Protein AF-0000000084728628 (afdb_homodimer)

Radius of gyration: 28.87 Å; Cα contacts (8 Å, |Δi|>4): 267; chains: 2; bounding box: 54×82×81 Å

Sequence (376 aa):
MSNLIEEQKKKHASLVSQQDILSSNKQAFSSSKNEDLVKIDCFSFLGLKTPSDPASIKTYPRALRYIIHRIYWDSSLLKKITEMIEEQTSYEEKWWNDRQALIKSWESKKEVNKVIANVSGIEKVSDENIEQELLSYDLKVHRAIQEMSKAQEKEFQRLGIPFFMDENETNIENKKKMVQLLKDLVSEMSNLIEEQKKKHASLVSQQDILSSNKQAFSSSKNEDLVKIDCFSFLGLKTPSDPASIKTYPRALRYIIHRIYWDSSLLKKITEMIEEQTSYEEKWWNDRQALIKSWESKKEVNKVIANVSGIEKVSDENIEQELLSYDLKVHRAIQEMSKAQEKEFQRLGIPFFMDENETNIENKKKMVQLLKDLVSE

Structure (mmCIF, N/CA/C/O backbone):
data_AF-0000000084728628-model_v1
#
loop_
_entity.id
_entity.type
_entity.pdbx_description
1 polymer 'Uncharacterized protein'
#
loop_
_atom_site.group_PDB
_atom_site.id
_atom_site.type_symbol
_atom_site.label_atom_id
_atom_site.label_alt_id
_atom_site.label_comp_id
_atom_site.label_asym_id
_atom_site.label_entity_id
_atom_site.label_seq_id
_atom_site.pdbx_PDB_ins_code
_atom_site.Cartn_x
_atom_site.Cartn_y
_atom_site.Cartn_z
_atom_site.occupancy
_atom_site.B_iso_or_equiv
_atom_site.auth_seq_id
_atom_site.auth_comp_id
_atom_site.auth_asym_id
_atom_site.auth_atom_id
_atom_site.pdbx_PDB_model_num
ATOM 1 N N . MET A 1 1 ? -20.578 8.023 6.082 1 25.86 1 MET A N 1
ATOM 2 C CA . MET A 1 1 ? -19.922 9.148 6.746 1 25.86 1 MET A CA 1
ATOM 3 C C . MET A 1 1 ? -19.062 8.664 7.914 1 25.86 1 MET A C 1
ATOM 5 O O . MET A 1 1 ? -18 9.219 8.172 1 25.86 1 MET A O 1
ATOM 9 N N . SER A 1 2 ? -19.688 7.758 8.633 1 34.19 2 SER A N 1
ATOM 10 C CA . SER A 1 2 ? -19.016 7.156 9.781 1 34.19 2 SER A CA 1
ATOM 11 C C . SER A 1 2 ? -17.797 6.359 9.344 1 34.19 2 SER A C 1
ATOM 13 O O . SER A 1 2 ? -16.781 6.316 10.055 1 34.19 2 SER A O 1
ATOM 15 N N . ASN A 1 3 ? -17.984 5.691 8.25 1 36.22 3 ASN A N 1
ATOM 16 C CA . ASN A 1 3 ? -16.875 4.859 7.797 1 36.22 3 ASN A CA 1
ATOM 17 C C . ASN A 1 3 ? -15.68 5.703 7.352 1 36.22 3 ASN A C 1
ATOM 19 O O . ASN A 1 3 ? -14.539 5.238 7.383 1 36.22 3 ASN A O 1
ATOM 23 N N . LEU A 1 4 ? -15.938 6.852 6.695 1 33 4 LEU A N 1
ATOM 24 C CA . LEU A 1 4 ? -14.859 7.754 6.312 1 33 4 LEU A CA 1
ATOM 25 C C . LEU A 1 4 ? -14.18 8.344 7.543 1 33 4 LEU A C 1
ATOM 27 O O . LEU A 1 4 ? -12.953 8.445 7.59 1 33 4 LEU A O 1
ATOM 31 N N . ILE A 1 5 ? -14.961 8.734 8.555 1 35.53 5 ILE A N 1
ATOM 32 C CA . ILE A 1 5 ? -14.406 9.297 9.781 1 35.53 5 ILE A CA 1
ATOM 33 C C . ILE A 1 5 ? -13.594 8.227 10.516 1 35.53 5 ILE A C 1
ATOM 35 O O . ILE A 1 5 ? -12.5 8.508 11.016 1 35.53 5 ILE A O 1
ATOM 39 N N . GLU A 1 6 ? -14.219 7.082 10.57 1 38.69 6 GLU A N 1
ATOM 40 C CA . GLU A 1 6 ? -13.492 6.023 11.266 1 38.69 6 GLU A CA 1
ATOM 41 C C . GLU A 1 6 ? -12.188 5.68 10.547 1 38.69 6 GLU A C 1
ATOM 43 O O . GLU A 1 6 ? -11.18 5.398 11.188 1 38.69 6 GLU A O 1
ATOM 48 N N . GLU A 1 7 ? -12.234 5.684 9.297 1 39.06 7 GLU A N 1
ATOM 49 C CA . GLU A 1 7 ? -11.008 5.457 8.539 1 39.06 7 GLU A CA 1
ATOM 50 C C . GLU A 1 7 ? -10 6.586 8.758 1 39.06 7 GLU A C 1
ATOM 52 O O . GLU A 1 7 ? -8.797 6.344 8.82 1 39.06 7 GLU A O 1
ATOM 57 N N . GLN A 1 8 ? -10.414 7.742 8.984 1 36.44 8 GLN A N 1
ATOM 58 C CA . GLN A 1 8 ? -9.531 8.867 9.273 1 36.44 8 GLN A CA 1
ATOM 59 C C . GLN A 1 8 ? -8.891 8.727 10.648 1 36.44 8 GLN A C 1
ATOM 61 O O . GLN A 1 8 ? -7.762 9.172 10.867 1 36.44 8 GLN A O 1
ATOM 66 N N . LYS A 1 9 ? -9.711 8.375 11.633 1 35.12 9 LYS A N 1
ATOM 67 C CA . LYS A 1 9 ? -9.141 8.219 12.969 1 35.12 9 LYS A CA 1
ATOM 68 C C . LYS A 1 9 ? -7.977 7.238 12.953 1 35.12 9 LYS A C 1
ATOM 70 O O . LYS A 1 9 ? -6.953 7.469 13.609 1 35.12 9 LYS A O 1
ATOM 75 N N . LYS A 1 10 ? -8.25 6.066 12.383 1 40 10 LYS A N 1
ATOM 76 C CA . LYS A 1 10 ? -7.164 5.086 12.391 1 40 10 LYS A CA 1
ATOM 77 C C . LYS A 1 10 ? -5.926 5.629 11.68 1 40 10 LYS A C 1
ATOM 79 O O . LYS A 1 10 ? -4.797 5.285 12.039 1 40 10 LYS A O 1
ATOM 84 N N . LYS A 1 11 ? -6.16 6.516 10.758 1 41 11 LYS A N 1
ATOM 85 C CA . LYS A 1 11 ? -5.051 7.098 10.008 1 41 11 LYS A CA 1
ATOM 86 C C . LYS A 1 11 ? -4.352 8.188 10.812 1 41 11 LYS A C 1
ATOM 88 O O . LYS A 1 11 ? -3.148 8.398 10.664 1 41 11 LYS A O 1
ATOM 93 N N . HIS A 1 12 ? -5.047 8.906 11.633 1 37.06 12 HIS A N 1
ATOM 94 C CA . HIS A 1 12 ? -4.43 9.977 12.406 1 37.06 12 HIS A CA 1
ATOM 95 C C . HIS A 1 12 ? -3.402 9.43 13.391 1 37.06 12 HIS A C 1
ATOM 97 O O . HIS A 1 12 ? -2.393 10.078 13.672 1 37.06 12 HIS A O 1
ATOM 103 N N . ALA A 1 13 ? -3.797 8.375 14.109 1 35.69 13 ALA A N 1
ATOM 104 C CA . ALA A 1 13 ? -2.814 7.891 15.078 1 35.69 13 ALA A CA 1
ATOM 105 C C . ALA A 1 13 ? -1.475 7.605 14.398 1 35.69 13 ALA A C 1
ATOM 107 O O . ALA A 1 13 ? -0.416 7.883 14.969 1 35.69 13 ALA A O 1
ATOM 108 N N . SER A 1 14 ? -1.584 7.156 13.25 1 36.62 14 SER A N 1
ATOM 109 C CA . SER A 1 14 ? -0.331 6.812 12.586 1 36.62 14 SER A CA 1
ATOM 110 C C . SER A 1 14 ? 0.37 8.055 12.047 1 36.62 14 SER A C 1
ATOM 112 O O . SER A 1 14 ? 1.597 8.078 11.93 1 36.62 14 SER A O 1
ATOM 114 N N . LEU A 1 15 ? -0.342 9.156 11.656 1 35.47 15 LEU A N 1
ATOM 115 C CA . LEU A 1 15 ? 0.184 10.352 11 1 35.47 15 LEU A CA 1
ATOM 116 C C . LEU A 1 15 ? 0.925 11.234 12 1 35.47 15 LEU A C 1
ATOM 118 O O . LEU A 1 15 ? 1.914 11.883 11.641 1 35.47 15 LEU A O 1
ATOM 122 N N . VAL A 1 16 ? 0.489 11.336 13.227 1 34.22 16 VAL A N 1
ATOM 123 C CA . VAL A 1 16 ? 1.098 12.32 14.117 1 34.22 16 VAL A CA 1
ATOM 124 C C . VAL A 1 16 ? 2.586 12.016 14.281 1 34.22 16 VAL A C 1
ATOM 126 O O . VAL A 1 16 ? 3.412 12.93 14.312 1 34.22 16 VAL A O 1
ATOM 129 N N . SER A 1 17 ? 2.895 10.875 14.414 1 32.34 17 SER A N 1
ATOM 130 C CA . SER A 1 17 ? 4.297 10.633 14.742 1 32.34 17 SER A CA 1
ATOM 131 C C . SER A 1 17 ? 5.215 11.078 13.609 1 32.34 17 SER A C 1
ATOM 133 O O . SER A 1 17 ? 6.359 11.469 13.852 1 32.34 17 SER A O 1
ATOM 135 N N . GLN A 1 18 ? 4.691 11.07 12.484 1 34.22 18 GLN A N 1
ATOM 136 C CA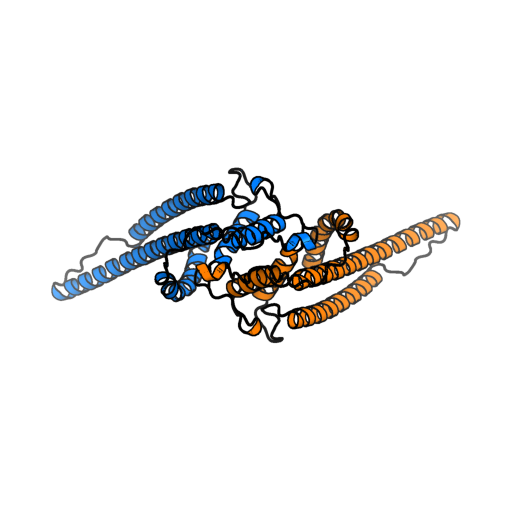 . GLN A 1 18 ? 5.598 11.18 11.344 1 34.22 18 GLN A CA 1
ATOM 137 C C . GLN A 1 18 ? 5.797 12.633 10.938 1 34.22 18 GLN A C 1
ATOM 139 O O . GLN A 1 18 ? 6.648 12.938 10.102 1 34.22 18 GLN A O 1
ATOM 144 N N . GLN A 1 19 ? 4.98 13.57 11.375 1 33.81 19 GLN A N 1
ATOM 145 C CA . GLN A 1 19 ? 5.051 14.953 10.914 1 33.81 19 GLN A CA 1
ATOM 146 C C . GLN A 1 19 ? 6.375 15.602 11.305 1 33.81 19 GLN A C 1
ATOM 148 O O . GLN A 1 19 ? 6.793 16.594 10.703 1 33.81 19 GLN A O 1
ATOM 153 N N . ASP A 1 20 ? 6.977 15.25 12.391 1 30.03 20 ASP A N 1
ATOM 154 C CA . ASP A 1 20 ? 8.094 16.062 12.859 1 30.03 20 ASP A CA 1
ATOM 155 C C . ASP A 1 20 ? 9.227 16.094 11.844 1 30.03 20 ASP A C 1
ATOM 157 O O . ASP A 1 20 ? 9.938 17.094 11.719 1 30.03 20 ASP A O 1
ATOM 161 N N . ILE A 1 21 ? 9.367 15.023 11.195 1 30.11 21 ILE A N 1
ATOM 162 C CA . ILE A 1 21 ? 10.609 14.922 10.438 1 30.11 21 ILE A CA 1
ATOM 163 C C . ILE A 1 21 ? 10.508 15.766 9.172 1 30.11 21 ILE A C 1
ATOM 165 O O . ILE A 1 21 ? 11.516 16.25 8.656 1 30.11 21 ILE A O 1
ATOM 169 N N . LEU A 1 22 ? 9.25 16.047 8.727 1 32.94 22 LEU A N 1
ATOM 170 C CA . LEU A 1 22 ? 9.109 16.609 7.391 1 32.94 22 LEU A CA 1
ATOM 171 C C . LEU A 1 22 ? 9.422 18.109 7.391 1 32.94 22 LEU A C 1
ATOM 173 O O . LEU A 1 22 ? 9.633 18.703 6.332 1 32.94 22 LEU A O 1
ATOM 177 N N . SER A 1 23 ? 9.336 18.781 8.562 1 29.69 23 SER A N 1
ATOM 178 C CA . SER A 1 23 ? 9.414 20.234 8.531 1 29.69 23 SER A CA 1
ATOM 179 C C . SER A 1 23 ? 10.797 20.703 8.086 1 29.69 23 SER A C 1
ATOM 181 O O . SER A 1 23 ? 10.953 21.812 7.602 1 29.69 23 SER A O 1
ATOM 183 N N . SER A 1 24 ? 11.805 20.047 8.594 1 29.23 24 SER A N 1
ATOM 184 C CA . SER A 1 24 ? 13.039 20.828 8.594 1 29.23 24 SER A CA 1
ATOM 185 C C . SER A 1 24 ? 13.555 21.031 7.172 1 29.23 24 SER A C 1
ATOM 187 O O . SER A 1 24 ? 14.172 22.062 6.871 1 29.23 24 SER A O 1
ATOM 189 N N . ASN A 1 25 ? 13.648 20.016 6.398 1 29.06 25 ASN A N 1
ATOM 190 C CA . ASN A 1 25 ? 14.656 20.156 5.359 1 29.06 25 ASN A CA 1
ATOM 191 C C . ASN A 1 25 ? 14.078 20.75 4.086 1 29.06 25 ASN A C 1
ATOM 193 O O . ASN A 1 25 ? 13.742 20.031 3.145 1 29.06 25 ASN A O 1
ATOM 197 N N . LYS A 1 26 ? 13.219 21.812 4.27 1 33.81 26 LYS A N 1
ATOM 198 C CA . LYS A 1 26 ? 12.75 22.531 3.094 1 33.81 26 LYS A CA 1
ATOM 199 C C . LYS A 1 26 ? 13.922 23.062 2.27 1 33.81 26 LYS A C 1
ATOM 201 O O . LYS A 1 26 ? 14.242 24.25 2.34 1 33.81 26 LYS A O 1
ATOM 206 N N . GLN A 1 27 ? 15.023 22.469 2.262 1 30.03 27 GLN A N 1
ATOM 207 C CA . GLN A 1 27 ? 16.047 23.078 1.42 1 30.03 27 GLN A CA 1
ATOM 208 C C . GLN A 1 27 ? 15.547 23.281 -0.006 1 30.03 27 GLN A C 1
ATOM 210 O O . GLN A 1 27 ? 14.719 22.5 -0.493 1 30.03 27 GLN A O 1
ATOM 215 N N . ALA A 1 28 ? 15.828 24.438 -0.616 1 30.25 28 ALA A N 1
ATOM 216 C CA . ALA A 1 28 ? 15.586 25.047 -1.921 1 30.25 28 ALA A CA 1
ATOM 217 C C . ALA A 1 28 ? 15.766 24.031 -3.043 1 30.25 28 ALA A C 1
ATOM 219 O O . ALA A 1 28 ? 16.891 23.625 -3.342 1 30.25 28 ALA A O 1
ATOM 220 N N . PHE A 1 29 ? 14.797 23 -3.027 1 33.78 29 PHE A N 1
ATOM 221 C CA . PHE A 1 29 ? 14.938 22.047 -4.113 1 33.78 29 PHE A CA 1
ATOM 222 C C . PHE A 1 29 ? 14.938 22.75 -5.465 1 33.78 29 PHE A C 1
ATOM 224 O O . PHE A 1 29 ? 13.953 23.391 -5.844 1 33.78 29 PHE A O 1
ATOM 231 N N . SER A 1 30 ? 15.984 23.328 -5.848 1 31.83 30 SER A N 1
ATOM 232 C CA . SER A 1 30 ? 16.188 23.812 -7.211 1 31.83 30 SER A CA 1
ATOM 233 C C . SER A 1 30 ? 15.625 22.828 -8.234 1 31.83 30 SER A C 1
ATOM 235 O O . SER A 1 30 ? 15.648 21.609 -8.023 1 31.83 30 SER A O 1
ATOM 237 N N . SER A 1 31 ? 14.508 23.219 -8.859 1 36.09 31 SER A N 1
ATOM 238 C CA . SER A 1 31 ? 13.758 22.609 -9.953 1 36.09 31 SER A CA 1
ATOM 239 C C . SER A 1 31 ? 14.68 21.828 -10.891 1 36.09 31 SER A C 1
ATOM 241 O O . SER A 1 31 ? 14.367 21.641 -12.062 1 36.09 31 SER A O 1
ATOM 243 N N . SER A 1 32 ? 15.852 21.609 -10.555 1 34.53 32 SER A N 1
ATOM 244 C CA . SER A 1 32 ? 16.688 21.047 -11.617 1 34.53 32 SER A CA 1
ATOM 245 C C . SER A 1 32 ? 16.141 19.703 -12.086 1 34.53 32 SER A C 1
ATOM 247 O O . SER A 1 32 ? 15.875 18.812 -11.273 1 34.53 32 SER A O 1
ATOM 249 N N . LYS A 1 33 ? 15.32 19.812 -13.203 1 42.44 33 LYS A N 1
ATOM 250 C CA . LYS A 1 33 ? 15.117 18.578 -13.977 1 42.44 33 LYS A CA 1
ATOM 251 C C . LYS A 1 33 ? 16.297 17.641 -13.844 1 42.44 33 LYS A C 1
ATOM 253 O O . LYS A 1 33 ? 17.453 18.078 -13.898 1 42.44 33 LYS A O 1
ATOM 258 N N . ASN A 1 34 ? 16.219 16.844 -12.898 1 44 34 ASN A N 1
ATOM 259 C CA . ASN A 1 34 ? 17.328 15.891 -12.852 1 44 34 ASN A CA 1
ATOM 260 C C . ASN A 1 34 ? 17.828 15.547 -14.242 1 44 34 ASN A C 1
ATOM 262 O O . ASN A 1 34 ? 17.281 14.656 -14.898 1 44 34 ASN A O 1
ATOM 266 N N . GLU A 1 35 ? 18.234 16.531 -15.039 1 41.94 35 GLU A N 1
ATOM 267 C CA . GLU A 1 35 ? 18.797 16.422 -16.391 1 41.94 35 GLU A CA 1
ATOM 268 C C . GLU A 1 35 ? 19.5 15.086 -16.578 1 41.94 35 GLU A C 1
ATOM 270 O O . GLU A 1 35 ? 19.453 14.516 -17.672 1 41.94 35 GLU A O 1
ATOM 275 N N . ASP A 1 36 ? 20.312 14.789 -15.703 1 43.69 36 ASP A N 1
ATOM 276 C CA . ASP A 1 36 ? 21.156 13.602 -15.906 1 43.69 36 ASP A CA 1
ATOM 277 C C . ASP A 1 36 ? 20.344 12.32 -15.719 1 43.69 36 ASP A C 1
ATOM 279 O O . ASP A 1 36 ? 20.875 11.219 -15.797 1 43.69 36 ASP A O 1
ATOM 283 N N . LEU A 1 37 ? 19.203 12.367 -15.031 1 45.84 37 LEU A N 1
ATOM 284 C CA . LEU A 1 37 ? 18.422 11.156 -14.789 1 45.84 37 LEU A CA 1
ATOM 285 C C . LEU A 1 37 ? 17.922 10.57 -16.109 1 45.84 37 LEU A C 1
ATOM 287 O O . LEU A 1 37 ? 17.312 11.273 -16.906 1 45.84 37 LEU A O 1
ATOM 291 N N . VAL A 1 38 ? 18.766 9.758 -16.656 1 46.47 38 VAL A N 1
ATOM 292 C CA . VAL A 1 38 ? 18.578 8.961 -17.875 1 46.47 38 VAL A CA 1
ATOM 293 C C . VAL A 1 38 ? 17.109 8.562 -18 1 46.47 38 VAL A C 1
ATOM 295 O O . VAL A 1 38 ? 16.516 8.047 -17.047 1 46.47 38 VAL A O 1
ATOM 298 N N . LYS A 1 39 ? 16.469 9.273 -18.938 1 57.06 39 LYS A N 1
ATOM 299 C CA . LYS A 1 39 ? 15.188 8.945 -19.547 1 57.06 39 LYS A CA 1
ATOM 300 C C . LYS A 1 39 ? 15.039 7.438 -19.75 1 57.06 39 LYS A C 1
ATOM 302 O O . LYS A 1 39 ? 14.461 6.984 -20.734 1 57.06 39 LYS A O 1
ATOM 307 N N . ILE A 1 40 ? 15.867 6.742 -19.016 1 62.41 40 ILE A N 1
ATOM 308 C CA . ILE A 1 40 ? 15.758 5.316 -19.312 1 62.41 40 ILE A CA 1
ATOM 309 C C . ILE A 1 40 ? 14.422 4.785 -18.781 1 62.41 40 ILE A C 1
ATOM 311 O O . ILE A 1 40 ? 14.102 4.953 -17.609 1 62.41 40 ILE A O 1
ATOM 315 N N . ASP A 1 41 ? 13.641 4.543 -19.734 1 73.12 41 ASP A N 1
ATOM 316 C CA . ASP A 1 41 ? 12.414 3.807 -19.438 1 73.12 41 ASP A CA 1
ATOM 317 C C . ASP A 1 41 ? 12.711 2.338 -19.141 1 73.12 41 ASP A C 1
ATOM 319 O O . ASP A 1 41 ? 12.977 1.558 -20.062 1 73.12 41 ASP A O 1
ATOM 323 N N . CYS A 1 42 ? 12.797 2.012 -17.844 1 76.5 42 CYS A N 1
ATOM 324 C CA . CYS A 1 42 ? 13.188 0.668 -17.422 1 76.5 42 CYS A CA 1
ATOM 325 C C . CYS A 1 42 ? 12.195 -0.369 -17.938 1 76.5 42 CYS A C 1
ATOM 327 O O . CYS A 1 42 ? 12.508 -1.561 -17.984 1 76.5 42 CYS A O 1
ATOM 329 N N . PHE A 1 43 ? 11.078 0.078 -18.391 1 82.62 43 PHE A N 1
ATOM 330 C CA . PHE A 1 43 ? 10.047 -0.842 -18.859 1 82.62 43 PHE A CA 1
ATOM 331 C C . PHE A 1 43 ? 10.234 -1.15 -20.328 1 82.62 43 PHE A C 1
ATOM 333 O O . PHE A 1 43 ? 9.68 -2.125 -20.844 1 82.62 43 PHE A O 1
ATOM 340 N N . SER A 1 44 ? 10.961 -0.277 -20.984 1 79.31 44 SER A N 1
ATOM 341 C CA . SER A 1 44 ? 11.188 -0.45 -22.406 1 79.31 44 SER A CA 1
ATOM 342 C C . SER A 1 44 ? 11.906 -1.766 -22.703 1 79.31 44 SER A C 1
ATOM 344 O O . SER A 1 44 ? 11.711 -2.361 -23.766 1 79.31 44 SER A O 1
ATOM 346 N N . PHE A 1 45 ? 12.695 -2.201 -21.781 1 76.69 45 PHE A N 1
ATOM 347 C CA . PHE A 1 45 ? 13.422 -3.451 -21.953 1 76.69 45 PHE A CA 1
ATOM 348 C C . PHE A 1 45 ? 12.469 -4.633 -22.031 1 76.69 45 PHE A C 1
ATOM 350 O O . PHE A 1 45 ? 12.797 -5.672 -22.609 1 76.69 45 PHE A O 1
ATOM 357 N N . LEU A 1 46 ? 11.336 -4.438 -21.375 1 78.94 46 LEU A N 1
ATOM 358 C CA . LEU A 1 46 ? 10.328 -5.496 -21.375 1 78.94 46 LEU A CA 1
ATOM 359 C C . LEU A 1 46 ? 9.406 -5.363 -22.578 1 78.94 46 LEU A C 1
ATOM 361 O O . LEU A 1 46 ? 8.461 -6.141 -22.719 1 78.94 46 LEU A O 1
ATOM 365 N N . GLY A 1 47 ? 9.672 -4.379 -23.438 1 78.81 47 GLY A N 1
ATOM 366 C CA . GLY A 1 47 ? 8.781 -4.133 -24.562 1 78.81 47 GLY A CA 1
ATOM 367 C C . GLY A 1 47 ? 7.512 -3.398 -24.156 1 78.81 47 GLY A C 1
ATOM 368 O O . GLY A 1 47 ? 6.559 -3.336 -24.938 1 78.81 47 GLY A O 1
ATOM 369 N N . LEU A 1 48 ? 7.488 -3.086 -22.906 1 78.94 48 LEU A N 1
ATOM 370 C CA . LEU A 1 48 ? 6.34 -2.318 -22.438 1 78.94 48 LEU A CA 1
ATOM 371 C C . LEU A 1 48 ? 6.535 -0.83 -22.719 1 78.94 48 LEU A C 1
ATOM 373 O O . LEU A 1 48 ? 7.559 -0.255 -22.328 1 78.94 48 LEU A O 1
ATOM 377 N N . LYS A 1 49 ? 5.656 -0.328 -23.531 1 77.56 49 LYS A N 1
ATOM 378 C CA . LYS A 1 49 ? 5.762 1.094 -23.844 1 77.56 49 LYS A CA 1
ATOM 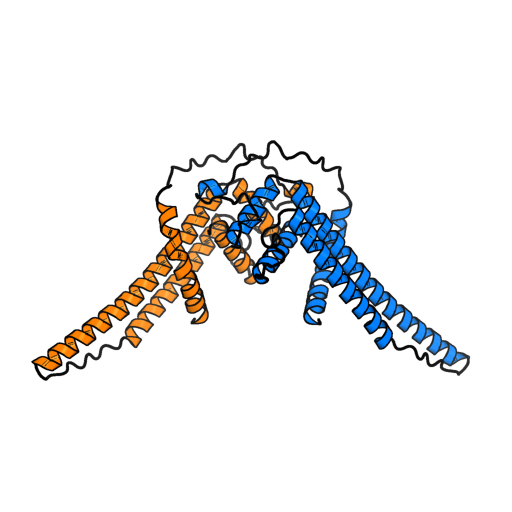379 C C . LYS A 1 49 ? 5.129 1.947 -22.75 1 77.56 49 LYS A C 1
ATOM 381 O O . LYS A 1 49 ? 3.969 1.739 -22.375 1 77.56 49 LYS A O 1
ATOM 386 N N . THR A 1 50 ? 5.906 2.691 -22.109 1 81.5 50 THR A N 1
ATOM 387 C CA . THR A 1 50 ? 5.367 3.646 -21.141 1 81.5 50 THR A CA 1
ATOM 388 C C . THR A 1 50 ? 4.645 4.785 -21.859 1 81.5 50 THR A C 1
ATOM 390 O O . THR A 1 50 ? 5.188 5.387 -22.781 1 81.5 50 THR A O 1
ATOM 393 N N . PRO A 1 51 ? 3.314 4.949 -21.516 1 80.44 51 PRO A N 1
ATOM 394 C CA . PRO A 1 51 ? 2.553 6.004 -22.188 1 80.44 51 PRO A CA 1
ATOM 395 C C . PRO A 1 51 ? 3.143 7.395 -21.969 1 80.44 51 PRO A C 1
ATOM 397 O O . PRO A 1 51 ? 3.717 7.66 -20.906 1 80.44 51 PRO A O 1
ATOM 400 N N . SER A 1 52 ? 3.006 8.148 -23 1 81.5 52 SER A N 1
ATOM 401 C CA . SER A 1 52 ? 3.516 9.508 -22.891 1 81.5 52 SER A CA 1
ATOM 402 C C . SER A 1 52 ? 2.404 10.484 -22.5 1 81.5 52 SER A C 1
ATOM 404 O O . SER A 1 52 ? 2.664 11.516 -21.891 1 81.5 52 SER A O 1
ATOM 406 N N . ASP A 1 53 ? 1.119 10.07 -22.875 1 91.75 53 ASP A N 1
ATOM 407 C CA . ASP A 1 53 ? -0.018 10.945 -22.609 1 91.75 53 ASP A CA 1
ATOM 408 C C . ASP A 1 53 ? -0.927 10.352 -21.531 1 91.75 53 ASP A C 1
ATOM 410 O O . ASP A 1 53 ? -1.579 9.328 -21.766 1 91.75 53 ASP A O 1
ATOM 414 N N . PRO A 1 54 ? -1 11.031 -20.422 1 95 54 PRO A N 1
ATOM 415 C CA . PRO A 1 54 ? -1.829 10.5 -19.328 1 95 54 PRO A CA 1
ATOM 416 C C . PRO A 1 54 ? -3.305 10.406 -19.719 1 95 54 PRO A C 1
ATOM 418 O O . PRO A 1 54 ? -4.027 9.555 -19.188 1 95 54 PRO A O 1
ATOM 421 N N . ALA A 1 55 ? -3.779 11.148 -20.641 1 93.44 55 ALA A N 1
ATOM 422 C CA . ALA A 1 55 ? -5.184 11.148 -21.031 1 93.44 55 ALA A CA 1
ATOM 423 C C . ALA A 1 55 ? -5.539 9.852 -21.766 1 93.44 55 ALA A C 1
ATOM 425 O O . ALA A 1 55 ? -6.699 9.438 -21.766 1 93.44 55 ALA A O 1
ATOM 426 N N . SER A 1 56 ? -4.555 9.211 -22.344 1 92.62 56 SER A N 1
ATOM 427 C CA . SER A 1 56 ? -4.781 8 -23.125 1 92.62 56 SER A CA 1
ATOM 428 C C . SER A 1 56 ? -4.746 6.758 -22.234 1 92.62 56 SER A C 1
ATOM 430 O O . SER A 1 56 ? -5.098 5.664 -22.688 1 92.62 56 SER A O 1
ATOM 432 N N . ILE A 1 57 ? -4.379 6.938 -21.047 1 94.44 57 ILE A N 1
ATOM 433 C CA . ILE A 1 57 ? -4.195 5.812 -20.141 1 94.44 57 ILE A CA 1
ATOM 434 C C . ILE A 1 57 ? -5.547 5.371 -19.578 1 94.44 57 ILE A C 1
ATOM 436 O O . ILE A 1 57 ? -6.27 6.172 -18.969 1 94.44 57 ILE A O 1
ATOM 440 N N . LYS A 1 58 ? -5.812 4.039 -19.75 1 91.19 58 LYS A N 1
ATOM 441 C CA . LYS A 1 58 ? -7.121 3.547 -19.328 1 91.19 58 LYS A CA 1
ATOM 442 C C .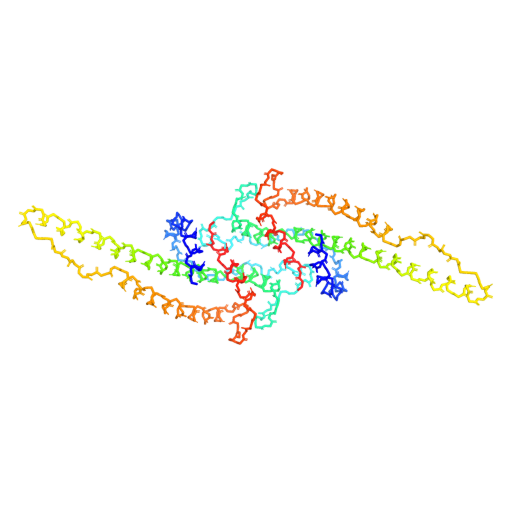 LYS A 1 58 ? -6.98 2.426 -18.297 1 91.19 58 LYS A C 1
ATOM 444 O O . LYS A 1 58 ? -7.949 2.074 -17.625 1 91.19 58 LYS A O 1
ATOM 449 N N . THR A 1 59 ? -5.812 1.88 -18.172 1 93.25 59 THR A N 1
ATOM 450 C CA . THR A 1 59 ? -5.617 0.789 -17.219 1 93.25 59 THR A CA 1
ATOM 451 C C . THR A 1 59 ? -4.684 1.212 -16.094 1 93.25 59 THR A C 1
ATOM 453 O O . THR A 1 59 ? -3.826 2.08 -16.281 1 93.25 59 THR A O 1
ATOM 456 N N . TYR A 1 60 ? -4.812 0.55 -14.977 1 95.25 60 TYR A N 1
ATOM 457 C CA . TYR A 1 60 ? -4.004 0.899 -13.82 1 95.25 60 TYR A CA 1
ATOM 458 C C . TYR A 1 60 ? -2.543 0.529 -14.039 1 95.25 60 TYR A C 1
ATOM 460 O O . TYR A 1 60 ? -1.644 1.302 -13.695 1 95.25 60 TYR A O 1
ATOM 468 N N . PRO A 1 61 ? -2.199 -0.561 -14.648 1 94.62 61 PRO A N 1
ATOM 469 C CA . PRO A 1 61 ? -0.79 -0.887 -14.875 1 94.62 61 PRO A CA 1
ATOM 470 C C . PRO A 1 61 ? -0.07 0.157 -15.719 1 94.62 61 PRO A C 1
ATOM 472 O O . PRO A 1 61 ? 1.053 0.554 -15.398 1 94.62 61 PRO A O 1
ATOM 475 N N . ARG A 1 62 ? -0.718 0.549 -16.766 1 93.88 62 ARG A N 1
ATOM 476 C CA . ARG A 1 62 ? -0.131 1.588 -17.609 1 93.88 62 ARG A CA 1
ATOM 477 C C . ARG A 1 62 ? 0.04 2.889 -16.828 1 93.88 62 ARG A C 1
ATOM 479 O O . ARG A 1 62 ? 1.052 3.576 -16.969 1 93.88 62 ARG A O 1
ATOM 486 N N . ALA A 1 63 ? -0.989 3.188 -16.016 1 95.94 63 ALA A N 1
ATOM 487 C CA . ALA A 1 63 ? -0.918 4.387 -15.18 1 95.94 63 ALA A CA 1
ATOM 488 C C . ALA A 1 63 ? 0.233 4.297 -14.18 1 95.94 63 ALA A C 1
ATOM 490 O O . ALA A 1 63 ? 0.957 5.273 -13.969 1 95.94 63 ALA A O 1
ATOM 491 N N . LEU A 1 64 ? 0.382 3.178 -13.602 1 95.56 64 LEU A N 1
ATOM 492 C CA . LEU A 1 64 ? 1.442 2.914 -12.633 1 95.56 64 LEU A CA 1
ATOM 493 C C . LEU A 1 64 ? 2.814 3.152 -13.25 1 95.56 64 LEU A C 1
ATOM 495 O O . LEU A 1 64 ? 3.643 3.869 -12.68 1 95.56 64 LEU A O 1
ATOM 499 N N . ARG A 1 65 ? 3.047 2.627 -14.359 1 93.06 65 ARG A N 1
ATOM 500 C CA . ARG A 1 65 ? 4.328 2.775 -15.039 1 93.06 65 ARG A CA 1
ATOM 501 C C . ARG A 1 65 ? 4.574 4.227 -15.43 1 93.06 65 ARG A C 1
ATOM 503 O O . ARG A 1 65 ? 5.703 4.715 -15.344 1 93.06 65 ARG A O 1
ATOM 510 N N . TYR A 1 66 ? 3.51 4.863 -15.945 1 94 66 TYR A N 1
ATOM 511 C CA . TYR A 1 66 ? 3.6 6.273 -16.297 1 94 66 TYR A CA 1
ATOM 512 C C . TYR A 1 66 ? 4.074 7.109 -15.117 1 94 66 TYR A C 1
ATOM 514 O O . TYR A 1 66 ? 4.988 7.926 -15.25 1 94 66 TYR A O 1
ATOM 522 N N . ILE A 1 67 ? 3.439 6.898 -13.922 1 94.62 67 ILE A N 1
ATOM 523 C CA . ILE A 1 67 ? 3.748 7.68 -12.727 1 94.62 67 ILE A CA 1
ATOM 524 C C . ILE A 1 67 ? 5.172 7.375 -12.266 1 94.62 67 ILE A C 1
ATOM 526 O O . ILE A 1 67 ? 5.93 8.281 -11.922 1 94.62 67 ILE A O 1
ATOM 530 N N . ILE A 1 68 ? 5.555 6.117 -12.242 1 91.25 68 ILE A N 1
ATOM 531 C CA . ILE A 1 68 ? 6.887 5.719 -11.797 1 91.25 68 ILE A CA 1
ATOM 532 C C . ILE A 1 68 ? 7.941 6.367 -12.688 1 91.25 68 ILE A C 1
ATOM 534 O O . ILE A 1 68 ? 8.93 6.918 -12.195 1 91.25 68 ILE A O 1
ATOM 538 N N . HIS A 1 69 ? 7.684 6.348 -13.945 1 88.88 69 HIS A N 1
ATOM 539 C CA . HIS A 1 69 ? 8.617 6.961 -14.883 1 88.88 69 HIS A CA 1
ATOM 540 C C . HIS A 1 69 ? 8.711 8.469 -14.656 1 88.88 69 HIS A C 1
ATOM 542 O O . HIS A 1 69 ? 9.805 9.031 -14.664 1 88.88 69 HIS A O 1
ATOM 548 N N . ARG A 1 70 ? 7.598 9.086 -14.523 1 89.69 70 ARG A N 1
ATOM 549 C CA . ARG A 1 70 ? 7.535 10.539 -14.398 1 89.69 70 ARG A CA 1
ATOM 550 C C . ARG A 1 70 ? 8.227 11.008 -13.117 1 89.69 70 ARG A C 1
ATOM 552 O O . ARG A 1 70 ? 8.898 12.039 -13.109 1 89.69 70 ARG A O 1
ATOM 559 N N . ILE A 1 71 ? 8.086 10.281 -12.039 1 87.88 71 ILE A N 1
ATOM 560 C CA . ILE A 1 71 ? 8.648 10.75 -10.781 1 87.88 71 ILE A CA 1
ATOM 561 C C . ILE A 1 71 ? 10.172 10.688 -10.844 1 87.88 71 ILE A C 1
ATOM 563 O O . ILE A 1 71 ? 10.859 11.445 -10.156 1 87.88 71 ILE A O 1
ATOM 567 N N . TYR A 1 72 ? 10.68 9.883 -11.57 1 81.56 72 TYR A N 1
ATOM 568 C CA . TYR A 1 72 ? 12.133 9.805 -11.734 1 81.56 72 TYR A CA 1
ATOM 569 C C . TYR A 1 72 ? 12.641 10.898 -12.664 1 81.56 72 TYR A C 1
ATOM 571 O O . TYR A 1 72 ? 13.75 11.398 -12.492 1 81.56 72 TYR A O 1
ATOM 579 N N . TRP A 1 73 ? 11.773 11.25 -13.531 1 78.75 73 TRP A N 1
ATOM 580 C CA . TRP A 1 73 ? 12.18 12.242 -14.523 1 78.75 73 TRP A CA 1
ATOM 581 C C . TRP A 1 73 ? 11.883 13.656 -14.031 1 78.75 73 TRP A C 1
ATOM 583 O O . TRP A 1 73 ? 12.617 14.594 -14.344 1 78.75 73 TRP A O 1
ATOM 593 N N . ASP A 1 74 ? 10.812 13.797 -13.375 1 81.38 74 ASP A N 1
ATOM 594 C CA . ASP A 1 74 ? 10.312 15.094 -12.914 1 81.38 74 ASP A CA 1
ATOM 595 C C . ASP A 1 74 ? 10.25 15.141 -11.391 1 81.38 74 ASP A C 1
ATOM 597 O O . ASP A 1 74 ? 9.25 14.734 -10.789 1 81.38 74 ASP A O 1
ATOM 601 N N . SER A 1 75 ? 11.195 15.719 -10.883 1 76.88 75 SER A N 1
ATOM 602 C CA . SER A 1 75 ? 11.289 15.75 -9.43 1 76.88 75 SER A CA 1
ATOM 603 C C . SER A 1 75 ? 10.234 16.672 -8.828 1 76.88 75 SER A C 1
ATOM 605 O O . SER A 1 75 ? 9.891 16.547 -7.652 1 76.88 75 SER A O 1
ATOM 607 N N . SER A 1 76 ? 9.766 17.562 -9.625 1 87.69 76 SER A N 1
ATOM 608 C CA . SER A 1 76 ? 8.797 18.531 -9.109 1 87.69 76 SER A CA 1
ATOM 609 C C . SER A 1 76 ? 7.449 17.859 -8.836 1 87.69 76 SER A C 1
ATOM 611 O O . SER A 1 76 ? 6.676 18.344 -8 1 87.69 76 SER A O 1
ATOM 613 N N . LEU A 1 77 ? 7.199 16.828 -9.523 1 91.31 77 LEU A N 1
ATOM 614 C CA . LEU A 1 77 ? 5.922 16.141 -9.359 1 91.31 77 LEU A CA 1
ATOM 615 C C . LEU A 1 77 ? 5.77 15.617 -7.934 1 91.31 77 LEU A C 1
ATOM 617 O O . LEU A 1 77 ? 4.758 15.867 -7.277 1 91.31 77 LEU A O 1
ATOM 621 N N . LEU A 1 78 ? 6.812 14.984 -7.453 1 89.88 78 LEU A N 1
ATOM 622 C CA . LEU A 1 78 ? 6.77 14.398 -6.117 1 89.88 78 LEU A CA 1
ATOM 623 C C . LEU A 1 78 ? 6.637 15.484 -5.055 1 89.88 78 LEU A C 1
ATOM 625 O O . LEU A 1 78 ? 5.945 15.297 -4.051 1 89.88 78 LEU A O 1
ATOM 629 N N . LYS A 1 79 ? 7.266 16.578 -5.312 1 91.38 79 LYS A N 1
ATOM 630 C CA . LYS A 1 79 ? 7.195 17.703 -4.383 1 91.38 79 LYS A CA 1
ATOM 631 C C . LYS A 1 79 ? 5.77 18.234 -4.266 1 91.38 79 LYS A C 1
ATOM 633 O O . LYS A 1 79 ? 5.273 18.469 -3.16 1 91.38 79 LYS A O 1
ATOM 638 N N . LYS A 1 80 ? 5.211 18.375 -5.422 1 94.62 80 LYS A N 1
ATOM 639 C CA . LYS A 1 80 ? 3.85 18.891 -5.441 1 94.62 80 LYS A CA 1
ATOM 640 C C . LYS A 1 80 ? 2.879 17.922 -4.77 1 94.62 80 LYS A C 1
ATOM 642 O O . LYS A 1 80 ? 1.977 18.344 -4.043 1 94.62 80 LYS A O 1
ATOM 647 N N . ILE A 1 81 ? 3.012 16.688 -5.004 1 94.69 81 ILE A N 1
ATOM 648 C CA . ILE A 1 81 ? 2.168 15.672 -4.391 1 94.69 81 ILE A CA 1
ATOM 649 C C . ILE A 1 81 ? 2.338 15.703 -2.875 1 94.69 81 ILE A C 1
ATOM 651 O O . ILE A 1 81 ? 1.354 15.648 -2.133 1 94.69 81 ILE A O 1
ATOM 655 N N . THR A 1 82 ? 3.596 15.836 -2.412 1 94 82 THR A N 1
ATOM 656 C CA . THR A 1 82 ? 3.889 15.914 -0.986 1 94 82 THR A CA 1
ATOM 657 C C . THR A 1 82 ? 3.178 17.109 -0.354 1 94 82 THR A C 1
ATOM 659 O O . THR A 1 82 ? 2.545 16.969 0.694 1 94 82 THR A O 1
ATOM 662 N N . GLU A 1 83 ? 3.268 18.219 -1.005 1 95.56 83 GLU A N 1
ATOM 663 C CA . GLU A 1 83 ? 2.629 19.438 -0.519 1 95.56 83 GLU A CA 1
ATOM 664 C C . GLU A 1 83 ? 1.118 19.266 -0.402 1 95.56 83 GLU A C 1
ATOM 666 O O . GLU A 1 83 ? 0.512 19.688 0.584 1 95.56 83 GLU A O 1
ATOM 671 N N . MET A 1 84 ? 0.597 18.641 -1.411 1 96.06 84 MET A N 1
ATOM 672 C CA . MET A 1 84 ? -0.85 18.453 -1.432 1 96.06 84 MET A CA 1
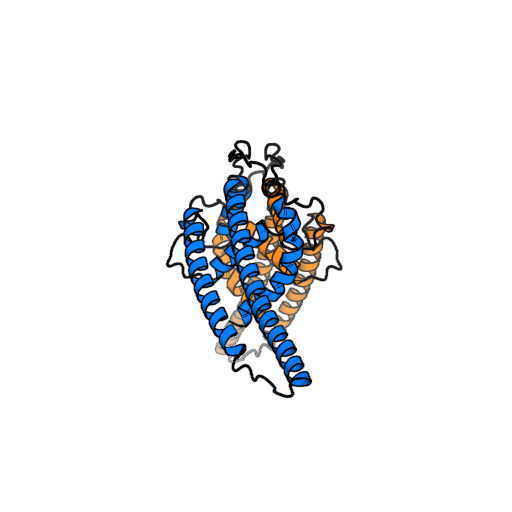ATOM 673 C C . MET A 1 84 ? -1.292 17.531 -0.295 1 96.06 84 MET A C 1
ATOM 675 O O . MET A 1 84 ? -2.283 17.812 0.381 1 96.06 84 MET A O 1
ATOM 679 N N . ILE A 1 85 ? -0.616 16.547 -0.1 1 94.38 85 ILE A N 1
ATOM 680 C CA . ILE A 1 85 ? -0.956 15.586 0.944 1 94.38 85 ILE A CA 1
ATOM 681 C C . ILE A 1 85 ? -0.771 16.234 2.316 1 94.38 85 ILE A C 1
ATOM 683 O O . ILE A 1 85 ? -1.6 16.047 3.211 1 94.38 85 ILE A O 1
ATOM 687 N N . GLU A 1 86 ? 0.311 16.969 2.545 1 94.5 86 GLU A N 1
ATOM 688 C CA . GLU A 1 86 ? 0.558 17.672 3.799 1 94.5 86 GLU A CA 1
ATOM 689 C C . GLU A 1 86 ? -0.55 18.672 4.09 1 94.5 86 GLU A C 1
ATOM 691 O O . GLU A 1 86 ? -1.001 18.797 5.23 1 94.5 86 GLU A O 1
ATOM 696 N N . GLU A 1 87 ? -0.898 19.422 3.051 1 96.44 87 GLU A N 1
ATOM 697 C CA . GLU A 1 87 ? -1.986 20.391 3.191 1 96.44 87 GLU A CA 1
ATOM 698 C C . GLU A 1 87 ? -3.275 19.703 3.637 1 96.44 87 GLU A C 1
ATOM 700 O O . GLU A 1 87 ? -3.961 20.188 4.539 1 96.44 87 GLU A O 1
ATOM 705 N N . GLN A 1 88 ? -3.561 18.578 2.963 1 94.94 88 GLN A N 1
ATOM 706 C CA . GLN A 1 88 ? -4.754 17.828 3.35 1 94.94 88 GLN A CA 1
ATOM 707 C C . GLN A 1 88 ? -4.66 17.359 4.797 1 94.94 88 GLN A C 1
ATOM 709 O O . GLN A 1 88 ? -5.621 17.484 5.559 1 94.94 88 GLN A O 1
ATOM 714 N N . THR A 1 89 ? -3.572 16.844 5.176 1 94.19 89 THR A N 1
ATOM 715 C CA . THR A 1 89 ? -3.35 16.359 6.535 1 94.19 89 THR A CA 1
ATOM 716 C C . THR A 1 89 ? -3.525 17.5 7.543 1 94.19 89 THR A C 1
ATOM 718 O O . THR A 1 89 ? -4.133 17.312 8.602 1 94.19 89 THR A O 1
ATOM 721 N N . SER A 1 90 ? -2.984 18.672 7.262 1 97.19 90 SER A N 1
ATOM 722 C CA . SER A 1 90 ? -3.098 19.828 8.133 1 97.19 90 SER A CA 1
ATOM 723 C C . SER A 1 90 ? -4.559 20.219 8.352 1 97.19 90 SER A C 1
ATOM 725 O O . SER A 1 90 ? -4.961 20.516 9.477 1 97.19 90 SER A O 1
ATOM 727 N N . TYR A 1 91 ? -5.297 20.188 7.238 1 95.81 91 TYR A N 1
ATOM 728 C CA . TYR A 1 91 ? -6.715 20.5 7.352 1 95.81 91 TYR A CA 1
ATOM 729 C C . TYR A 1 91 ? -7.438 19.484 8.219 1 95.81 91 TYR A C 1
ATOM 731 O O . TYR A 1 91 ? -8.227 19.844 9.094 1 95.81 91 TYR A O 1
ATOM 739 N N . GLU A 1 92 ? -7.121 18.281 7.965 1 95.5 92 GLU A N 1
ATOM 740 C CA . GLU A 1 92 ? -7.773 17.219 8.727 1 95.5 92 GLU A CA 1
ATOM 741 C C . GLU A 1 92 ? -7.441 17.328 10.219 1 95.5 92 GLU A C 1
ATOM 743 O O . GLU A 1 92 ? -8.32 17.156 11.062 1 95.5 92 GLU A O 1
ATOM 748 N N . GLU A 1 93 ? -6.258 17.688 10.57 1 96.94 93 GLU A N 1
ATOM 749 C CA . GLU A 1 93 ? -5.832 17.875 11.953 1 96.94 93 GLU A CA 1
ATOM 750 C C . GLU A 1 93 ? -6.52 19.094 12.578 1 96.94 93 GLU A C 1
ATOM 752 O O . GLU A 1 93 ? -6.945 19.047 13.734 1 96.94 93 GLU A O 1
ATOM 757 N N . LYS A 1 94 ? -6.469 20.094 11.898 1 97.88 94 LYS A N 1
ATOM 758 C CA . LYS A 1 94 ? -7.129 21.312 12.367 1 97.88 94 LYS A CA 1
ATOM 759 C C . LYS A 1 94 ? -8.594 21.047 12.703 1 97.88 94 LYS A C 1
ATOM 761 O O . LYS A 1 94 ? -9.078 21.469 13.758 1 97.88 94 LYS A O 1
ATOM 766 N N . TRP A 1 95 ? -9.242 20.422 11.742 1 97.56 95 TRP A N 1
ATOM 767 C CA . TRP A 1 95 ? -10.648 20.125 11.969 1 97.56 95 TRP A CA 1
ATOM 768 C C . TRP A 1 95 ? -10.828 19.219 13.195 1 97.56 95 TRP A C 1
ATOM 770 O O . TRP A 1 95 ? -11.766 19.406 13.977 1 97.56 95 TRP A O 1
ATOM 780 N N . TRP A 1 96 ? -10.008 18.328 13.398 1 96.88 96 TRP A N 1
ATOM 781 C CA . TRP A 1 96 ? -10.062 17.438 14.547 1 96.88 96 TRP A CA 1
ATOM 782 C C . TRP A 1 96 ? -9.836 18.203 15.844 1 96.88 96 TRP A C 1
ATOM 784 O O . TRP A 1 96 ? -10.586 18.031 16.812 1 96.88 96 TRP A O 1
ATOM 794 N N . ASN A 1 97 ? -8.805 19.031 15.977 1 97.69 97 ASN A N 1
ATOM 795 C CA . ASN A 1 97 ? -8.469 19.828 17.156 1 97.69 97 ASN A CA 1
ATOM 796 C C . ASN A 1 97 ? -9.594 20.781 17.516 1 97.69 97 ASN A C 1
ATOM 798 O O . ASN A 1 97 ? -9.891 20.984 18.703 1 97.69 97 ASN A O 1
ATOM 802 N N . ASP A 1 98 ? -10.094 21.422 16.438 1 97.56 98 ASP A N 1
ATOM 803 C CA . ASP A 1 98 ? -11.195 22.344 16.656 1 97.56 98 ASP A CA 1
ATOM 804 C C . ASP A 1 98 ? -12.398 21.625 17.281 1 97.56 98 ASP A C 1
ATOM 806 O O . ASP A 1 98 ? -13.07 22.172 18.156 1 97.56 98 ASP A O 1
ATOM 810 N N . ARG A 1 99 ? -12.562 20.484 16.75 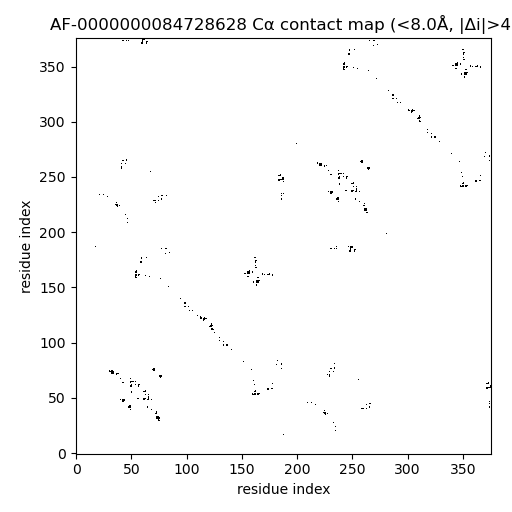1 96.88 99 ARG A N 1
ATOM 811 C CA . ARG A 1 99 ? -13.664 19.703 17.312 1 96.88 99 ARG A CA 1
ATOM 812 C C . ARG A 1 99 ? -13.391 19.344 18.781 1 96.88 99 ARG A C 1
ATOM 814 O O . ARG A 1 99 ? -14.289 19.438 19.625 1 96.88 99 ARG A O 1
ATOM 821 N N . GLN A 1 100 ? -12.219 19.016 19.141 1 95.81 100 GLN A N 1
ATOM 822 C CA . GLN A 1 100 ? -11.828 18.672 20.516 1 95.81 100 GLN A CA 1
ATOM 823 C C . GLN A 1 100 ? -11.914 19.891 21.438 1 95.81 100 GLN A C 1
ATOM 825 O O . GLN A 1 100 ? -12.312 19.766 22.594 1 95.81 100 GLN A O 1
ATOM 830 N N . ALA A 1 101 ? -11.461 20.953 20.922 1 96.25 101 ALA A N 1
ATOM 831 C CA . ALA A 1 101 ? -11.531 22.188 21.688 1 96.25 101 ALA A CA 1
ATOM 832 C C . ALA A 1 101 ? -12.969 22.531 22.047 1 96.25 101 ALA A C 1
ATOM 834 O O . ALA A 1 101 ? -13.234 23.047 23.141 1 96.25 101 ALA A O 1
ATOM 835 N N . LEU A 1 102 ? -13.773 22.297 21.047 1 94.88 102 LEU A N 1
ATOM 836 C CA . LEU A 1 102 ? -15.195 22.516 21.297 1 94.88 102 LEU A CA 1
ATOM 837 C C . LEU A 1 102 ? -15.703 21.625 22.422 1 94.88 102 LEU A C 1
ATOM 839 O O . LEU A 1 102 ? -16.438 22.094 23.297 1 94.88 102 LEU A O 1
ATOM 843 N N . ILE A 1 103 ? -15.336 20.453 22.406 1 93.88 103 ILE A N 1
ATOM 844 C CA . ILE A 1 103 ? -15.734 19.484 23.438 1 93.88 103 ILE A CA 1
ATOM 845 C C . ILE A 1 103 ? -15.172 19.922 24.797 1 93.88 103 ILE A C 1
ATOM 847 O O . ILE A 1 103 ? -15.891 19.922 25.797 1 93.88 103 ILE A O 1
ATOM 851 N N . LYS A 1 104 ? -13.922 20.328 24.922 1 94.06 104 LYS A N 1
ATOM 852 C CA . LYS A 1 104 ? -13.258 20.75 26.156 1 94.06 104 LYS A CA 1
ATOM 853 C C . LYS A 1 104 ? -13.914 22 26.734 1 94.06 104 LYS A C 1
ATOM 855 O O . LYS A 1 104 ? -14.023 22.125 27.953 1 94.06 104 LYS A O 1
ATOM 860 N N . SER A 1 105 ? -14.219 22.969 25.844 1 91.56 105 SER A N 1
ATOM 861 C CA . SER A 1 105 ? -14.883 24.203 26.266 1 91.56 105 SER A CA 1
ATOM 862 C C . SER A 1 105 ? -16.203 23.906 26.969 1 91.56 105 SER A C 1
ATOM 864 O O . SER A 1 105 ? -16.547 24.531 27.969 1 91.56 105 SER A O 1
ATOM 866 N N . TRP A 1 106 ? -16.875 23 26.375 1 88.75 106 TRP A N 1
ATOM 867 C CA . TRP A 1 106 ? -18.156 22.609 26.953 1 88.75 106 TRP A CA 1
ATOM 868 C C . TRP A 1 106 ? -17.969 21.891 28.281 1 88.75 106 TRP A C 1
ATOM 870 O O . TRP A 1 106 ? -18.734 22.109 29.219 1 88.75 106 TRP A O 1
ATOM 880 N N . GLU A 1 107 ? -16.969 21.031 28.453 1 86.62 107 GLU A N 1
ATOM 881 C CA . GLU A 1 107 ? -16.672 20.328 29.703 1 86.62 107 GLU A CA 1
ATOM 882 C C . GLU A 1 107 ? -16.297 21.312 30.812 1 86.62 107 GLU A C 1
ATOM 884 O O . GLU A 1 107 ? -16.719 21.141 31.953 1 86.62 107 GLU A O 1
ATOM 889 N N . SER A 1 108 ? -15.555 22.422 30.484 1 90.94 108 SER A N 1
ATOM 890 C CA . SER A 1 108 ? -15.156 23.438 31.453 1 90.94 108 SER A CA 1
ATOM 891 C C . SER A 1 108 ? -16.359 24.234 31.938 1 90.94 108 SER A C 1
ATOM 893 O O . SER A 1 108 ? -16.469 24.578 33.125 1 90.94 108 SER A O 1
ATOM 895 N N . LYS A 1 109 ? -17.094 24.516 30.984 1 85.56 109 LYS A N 1
ATOM 896 C CA . LYS A 1 109 ? -18.312 25.234 31.312 1 85.56 109 LYS A CA 1
ATOM 897 C C . LYS A 1 109 ? -19.188 24.438 32.281 1 85.56 109 LYS A C 1
ATOM 899 O O . LYS A 1 109 ? -19.766 24.984 33.219 1 85.56 109 LYS A O 1
ATOM 904 N N . LYS A 1 110 ? -19.219 23.344 31.969 1 83.44 110 LYS A N 1
ATOM 905 C CA . LYS A 1 110 ? -20.016 22.453 32.812 1 83.44 110 LYS A CA 1
ATOM 906 C C . LYS A 1 110 ? -19.438 22.391 34.219 1 83.44 110 LYS A C 1
ATOM 908 O O . LYS A 1 110 ? -20.188 22.375 35.219 1 83.44 110 LYS A O 1
ATOM 913 N N . GLU A 1 111 ? -18.219 22.234 34.438 1 84.75 111 GLU A N 1
ATOM 914 C CA . GLU A 1 111 ? -17.547 22.172 35.719 1 84.75 111 GLU A CA 1
ATOM 915 C C . GLU A 1 111 ? -17.781 23.453 36.531 1 84.75 111 GLU A C 1
ATOM 917 O O . GLU A 1 111 ? -18 23.391 37.75 1 84.75 111 GLU A O 1
ATOM 922 N N . VAL A 1 112 ? -17.547 24.719 35.906 1 85.75 112 VAL A N 1
ATOM 923 C CA . VAL A 1 112 ? -17.734 26.016 36.531 1 85.75 112 VAL A CA 1
ATOM 924 C C . VAL A 1 112 ? -19.172 26.125 37.031 1 85.75 112 VAL A C 1
ATOM 926 O O . VAL A 1 112 ? -19.422 26.609 38.125 1 85.75 112 VAL A O 1
ATOM 929 N N . ASN A 1 113 ? -20.047 25.703 36.188 1 82.44 113 ASN A N 1
ATOM 930 C CA . ASN A 1 113 ? -21.453 25.766 36.562 1 82.44 113 ASN A CA 1
ATOM 931 C C . ASN A 1 113 ? -21.75 24.891 37.781 1 82.44 113 ASN A C 1
ATOM 933 O O . ASN A 1 113 ? -22.562 25.266 38.656 1 82.44 113 ASN A O 1
ATOM 937 N N . LYS A 1 114 ? -21.016 23.875 37.875 1 82.75 114 LYS A N 1
ATOM 938 C CA . LYS A 1 114 ? -21.172 22.969 39 1 82.75 114 LYS A CA 1
ATOM 939 C C . LYS A 1 114 ? -20.656 23.609 40.312 1 82.75 114 LYS A C 1
ATOM 941 O O . LYS A 1 114 ? -21.281 23.469 41.344 1 82.75 114 LYS A O 1
ATOM 946 N N . VAL A 1 115 ? -19.719 24.188 40.188 1 82.19 115 VAL A N 1
ATOM 947 C CA . VAL A 1 115 ? -19.109 24.828 41.344 1 82.19 115 VAL A CA 1
ATOM 948 C C . VAL A 1 115 ? -19.984 25.984 41.844 1 82.19 115 VAL A C 1
ATOM 950 O O . VAL A 1 115 ? -20.188 26.156 43.031 1 82.19 115 VAL A O 1
ATOM 953 N N . ILE A 1 116 ? -20.156 26.875 41.062 1 82.94 116 ILE A N 1
ATOM 954 C CA . ILE A 1 116 ? -21.016 28 41.375 1 82.94 116 ILE A CA 1
ATOM 955 C C . ILE A 1 116 ? -22.312 27.5 42.031 1 82.94 116 ILE A C 1
ATOM 957 O O . ILE A 1 116 ? -22.797 28.094 43 1 82.94 116 ILE A O 1
ATOM 961 N N . ALA A 1 117 ? -22.75 26.531 41.375 1 86.19 117 ALA A N 1
ATOM 962 C CA . ALA A 1 117 ? -23.969 25.938 41.938 1 86.19 117 ALA A CA 1
ATOM 963 C C . ALA A 1 117 ? -23.75 25.484 43.375 1 86.19 117 ALA A C 1
ATOM 965 O O . ALA A 1 117 ? -24.625 25.656 44.25 1 86.19 117 ALA A O 1
ATOM 966 N N . ASN A 1 118 ? -22.672 25.047 43.656 1 84.56 118 ASN A N 1
ATOM 967 C CA . ASN A 1 118 ? -22.312 24.562 44.969 1 84.56 118 ASN A CA 1
ATOM 968 C C . ASN A 1 118 ? -22.172 25.719 45.969 1 84.56 118 ASN A C 1
ATOM 970 O O . ASN A 1 118 ? -22.484 25.562 47.156 1 84.56 118 ASN A O 1
ATOM 974 N N . VAL A 1 119 ? -21.609 26.766 45.594 1 81.81 119 VAL A N 1
ATOM 975 C CA . VAL A 1 119 ? -21.328 27.891 46.469 1 81.81 119 VAL A CA 1
ATOM 976 C C . VAL A 1 119 ? -22.578 28.75 46.625 1 81.81 119 VAL A C 1
ATOM 978 O O . VAL A 1 119 ? -22.875 29.25 47.688 1 81.81 119 VAL A O 1
ATOM 981 N N . SER A 1 120 ? -22.922 29.156 45.438 1 82.56 120 SER A N 1
ATOM 982 C CA . SER A 1 120 ? -24.078 30.062 45.469 1 82.56 120 SER A CA 1
ATOM 983 C C . SER A 1 120 ? -25.359 29.297 45.75 1 82.56 120 SER A C 1
ATOM 985 O O . SER A 1 120 ? -26.359 29.891 46.156 1 82.56 120 SER A O 1
ATOM 987 N N . GLY A 1 121 ? -25.484 27.844 45.406 1 80.94 121 GLY A N 1
ATOM 988 C CA . GLY A 1 121 ? -26.656 27 45.562 1 80.94 121 GLY A CA 1
ATOM 989 C C . GLY A 1 121 ? -27.578 27 44.375 1 80.94 121 GLY A C 1
ATOM 990 O O . GLY A 1 121 ? -28.594 26.312 44.344 1 80.94 121 GLY A O 1
ATOM 991 N N . ILE A 1 122 ? -27.125 27.781 43.062 1 75 122 ILE A N 1
ATOM 992 C CA . ILE A 1 122 ? -27.984 27.859 41.875 1 75 122 ILE A CA 1
ATOM 993 C C . ILE A 1 122 ? -27.312 27.156 40.688 1 75 122 ILE A C 1
ATOM 995 O O . ILE A 1 122 ? -26.156 27.453 40.375 1 75 122 ILE A O 1
ATOM 999 N N . GLU A 1 123 ? -27.719 26.141 40.375 1 71.56 123 GLU A N 1
ATOM 1000 C CA . GLU A 1 123 ? -27.219 25.375 39.25 1 71.56 123 GLU A CA 1
ATOM 1001 C C . GLU A 1 123 ? -27.5 26.078 37.938 1 71.56 123 GLU A C 1
ATOM 1003 O O . GLU A 1 123 ? -28.656 26.391 37.625 1 71.56 123 GLU A O 1
ATOM 1008 N N . LYS A 1 124 ? -26.672 26.641 37.156 1 65.06 124 LYS A N 1
ATOM 1009 C CA . LYS A 1 124 ? -26.828 27.266 35.875 1 65.06 124 LYS A CA 1
ATOM 1010 C C . LYS A 1 124 ? -27.047 26.219 34.781 1 65.06 124 LYS A C 1
ATOM 1012 O O . LYS A 1 124 ? -26.219 25.328 34.594 1 65.06 124 LYS A O 1
ATOM 1017 N N . VAL A 1 125 ? -28.078 25.969 34.438 1 58.53 125 VAL A N 1
ATOM 1018 C CA . VAL A 1 125 ? -28.453 25 33.406 1 58.53 125 VAL A CA 1
ATOM 1019 C C . VAL A 1 125 ? -28.031 25.516 32.031 1 58.53 125 VAL A C 1
ATOM 1021 O O . VAL A 1 125 ? -28.484 26.578 31.609 1 58.53 125 VAL A O 1
ATOM 1024 N N . SER A 1 126 ? -26.969 25.359 31.672 1 61.62 126 SER A N 1
ATOM 1025 C CA . SER A 1 126 ? -26.547 25.859 30.359 1 61.62 126 SER A CA 1
ATOM 1026 C C . SER A 1 126 ? -27.297 25.125 29.234 1 61.62 126 SER A C 1
ATOM 1028 O O . SER A 1 126 ? -27.359 23.906 29.219 1 61.62 126 SER A O 1
ATOM 1030 N N . ASP A 1 127 ? -28.281 25.719 28.562 1 58.09 127 ASP A N 1
ATOM 1031 C CA . ASP A 1 127 ? -29.016 25.25 27.391 1 58.09 127 ASP A CA 1
ATOM 1032 C C . ASP A 1 127 ? -28.062 24.828 26.281 1 58.09 127 ASP A C 1
ATOM 1034 O O . ASP A 1 127 ? -28.484 24.297 25.25 1 58.09 127 ASP A O 1
ATOM 1038 N N . GLU A 1 128 ? -27.062 24.953 26.547 1 62.19 128 GLU A N 1
ATOM 1039 C CA . GLU A 1 128 ? -26.125 24.75 25.453 1 62.19 128 GLU A CA 1
ATOM 1040 C C . GLU A 1 128 ? -25.859 23.266 25.219 1 62.19 128 GLU A C 1
ATOM 1042 O O . GLU A 1 128 ? -25.594 22.516 26.172 1 62.19 128 GLU A O 1
ATOM 1047 N N . ASN A 1 129 ? -26.25 22.859 23.984 1 81.88 129 ASN A N 1
ATOM 1048 C CA . ASN A 1 129 ? -26.188 21.438 23.609 1 81.88 129 ASN A CA 1
ATOM 1049 C C . ASN A 1 129 ? -24.938 21.141 22.797 1 81.88 129 ASN A C 1
ATOM 1051 O O . ASN A 1 129 ? -24.828 21.578 21.641 1 81.88 129 ASN A O 1
ATOM 1055 N N . ILE A 1 130 ? -24.344 20.656 23.281 1 85.69 130 ILE A N 1
ATOM 1056 C CA . ILE A 1 130 ? -23.062 20.297 22.672 1 85.69 130 ILE A CA 1
ATOM 1057 C C . ILE A 1 130 ? -23.312 19.516 21.391 1 85.69 130 ILE A C 1
ATOM 1059 O O . ILE A 1 130 ? -22.547 19.641 20.422 1 85.69 130 ILE A O 1
ATOM 1063 N N . GLU A 1 131 ? -24.359 18.75 21.391 1 87.56 131 GLU A N 1
ATOM 1064 C CA . GLU A 1 131 ? -24.656 17.906 20.234 1 87.56 131 GLU A CA 1
ATOM 1065 C C . GLU A 1 131 ? -24.969 18.766 19 1 87.56 131 GLU A C 1
ATOM 1067 O O . GLU A 1 131 ? -24.547 18.438 17.891 1 87.56 131 GLU A O 1
ATOM 1072 N N . GLN A 1 132 ? -25.797 19.781 19.266 1 89.69 132 GLN A N 1
ATOM 1073 C CA . GLN A 1 132 ? -26.156 20.672 18.156 1 89.69 132 GLN A CA 1
ATOM 1074 C C . GLN A 1 132 ? -24.953 21.438 17.656 1 89.69 132 GLN A C 1
ATOM 1076 O O . GLN A 1 132 ? -24.812 21.688 16.453 1 89.69 132 GLN A O 1
ATOM 1081 N N . GLU A 1 133 ? -24.047 21.859 18.516 1 92.31 133 GLU A N 1
ATOM 1082 C CA . GLU A 1 133 ? -22.859 22.609 18.125 1 92.31 133 GLU A CA 1
ATOM 1083 C C . GLU A 1 133 ? -21.875 21.719 17.359 1 92.31 133 GLU A C 1
ATOM 1085 O O . GLU A 1 133 ? -21.281 22.156 16.375 1 92.31 133 GLU A O 1
ATOM 1090 N N . LEU A 1 134 ? -21.891 20.469 17.734 1 92.75 134 LEU A N 1
ATOM 1091 C CA . LEU A 1 134 ? -21 19.516 17.062 1 92.75 134 LEU A CA 1
ATOM 1092 C C . LEU A 1 134 ? -21.531 19.172 15.672 1 92.75 134 LEU A C 1
ATOM 1094 O O . LEU A 1 134 ? -20.75 19.016 14.734 1 92.75 134 LEU A O 1
ATOM 1098 N N . LEU A 1 135 ? -22.781 19.047 15.547 1 94.44 135 LEU A N 1
ATOM 1099 C CA . LEU A 1 135 ? -23.391 18.75 14.258 1 94.44 135 LEU A CA 1
ATOM 1100 C C . LEU A 1 135 ? -23.156 19.906 13.273 1 94.44 135 LEU A C 1
ATOM 1102 O O . LEU A 1 135 ? -22.859 19.672 12.102 1 94.44 135 LEU A O 1
ATOM 1106 N N . SER A 1 136 ? -23.391 21.062 13.75 1 95.75 136 SER A N 1
ATOM 1107 C CA . SER A 1 136 ? -23.156 22.234 12.914 1 95.75 136 SER A CA 1
ATOM 1108 C C . SER A 1 136 ? -21.719 22.297 12.438 1 95.75 136 SER A C 1
ATOM 1110 O O . SER A 1 136 ? -21.453 22.609 11.273 1 95.75 136 SER A O 1
ATOM 1112 N N . TYR A 1 137 ? -20.812 21.922 13.297 1 97.31 137 TYR A N 1
ATOM 1113 C CA . TYR A 1 137 ? -19.406 21.922 12.945 1 97.31 137 TYR A CA 1
ATOM 1114 C C . TYR A 1 137 ? -19.109 20.844 11.906 1 97.31 137 TYR A C 1
ATOM 1116 O O . TYR A 1 137 ? -18.391 21.094 10.93 1 97.31 137 TYR A O 1
ATOM 1124 N N . ASP A 1 138 ? -19.672 19.703 12.062 1 97.06 138 ASP A N 1
ATOM 1125 C CA . ASP A 1 138 ? -19.438 18.578 11.164 1 97.06 138 ASP A CA 1
AT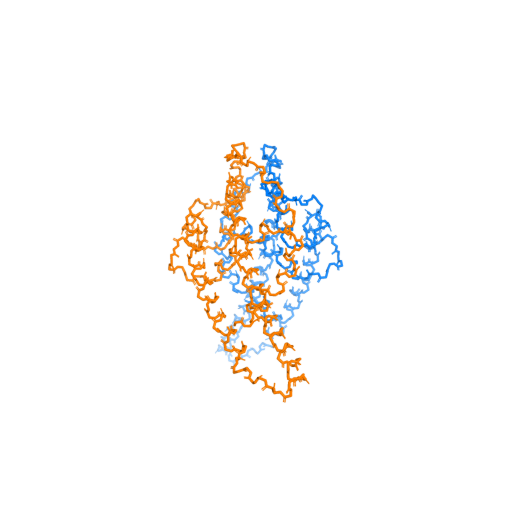OM 1126 C C . ASP A 1 138 ? -19.953 18.875 9.758 1 97.06 138 ASP A C 1
ATOM 1128 O O . ASP A 1 138 ? -19.359 18.438 8.773 1 97.06 138 ASP A O 1
ATOM 1132 N N . LEU A 1 139 ? -21.094 19.5 9.625 1 97.12 139 LEU A N 1
ATOM 1133 C CA . LEU A 1 139 ? -21.656 19.906 8.336 1 97.12 139 LEU A CA 1
ATOM 1134 C C . LEU A 1 139 ? -20.719 20.875 7.621 1 97.12 139 LEU A C 1
ATOM 1136 O O . LEU A 1 139 ? -20.547 20.812 6.402 1 97.12 139 LEU A O 1
ATOM 1140 N N . LYS A 1 140 ? -20.156 21.766 8.398 1 98.06 140 LYS A N 1
ATOM 1141 C CA . LYS A 1 140 ? -19.188 22.719 7.84 1 98.06 140 LYS A CA 1
ATOM 1142 C C . LYS A 1 140 ? -17.953 22 7.305 1 98.06 140 LYS A C 1
ATOM 1144 O O . LYS A 1 140 ? -17.469 22.312 6.219 1 98.06 140 LYS A O 1
ATOM 1149 N N . VAL A 1 141 ? -17.531 21.047 8.062 1 97.75 141 VAL A N 1
ATOM 1150 C CA . VAL A 1 141 ? -16.344 20.266 7.676 1 97.75 141 VAL A CA 1
ATOM 1151 C C . VAL A 1 141 ? -16.656 19.469 6.418 1 97.75 141 VAL A C 1
ATOM 1153 O O . VAL A 1 141 ? -15.805 19.359 5.527 1 97.75 141 VAL A O 1
ATOM 1156 N N . HIS A 1 142 ? -17.75 18.906 6.297 1 97.19 142 HIS A N 1
ATOM 1157 C CA . HIS A 1 142 ? -18.156 18.141 5.133 1 97.19 142 HIS A CA 1
ATOM 1158 C C . HIS A 1 142 ? -18.109 18.984 3.865 1 97.19 142 HIS A C 1
ATOM 1160 O O . HIS A 1 142 ? -17.641 18.531 2.826 1 97.19 142 HIS A O 1
ATOM 1166 N N . ARG A 1 143 ? -18.734 20.109 3.945 1 97.81 143 ARG A N 1
ATOM 1167 C CA . ARG A 1 143 ? -18.703 21.031 2.818 1 97.81 143 ARG A CA 1
ATOM 1168 C C . ARG A 1 143 ? -17.266 21.391 2.451 1 97.81 143 ARG A C 1
ATOM 1170 O O . ARG A 1 143 ? -16.922 21.484 1.271 1 97.81 143 ARG A O 1
ATOM 1177 N N . ALA A 1 144 ? -16.422 21.609 3.398 1 97.81 144 ALA A N 1
ATOM 1178 C CA . ALA A 1 144 ? -15.023 21.953 3.182 1 97.81 144 ALA A CA 1
ATOM 1179 C C . ALA A 1 144 ? -14.273 20.812 2.502 1 97.81 144 ALA A C 1
ATOM 1181 O O . ALA A 1 144 ? -13.43 21.047 1.631 1 97.81 144 ALA A O 1
ATOM 1182 N N . ILE A 1 145 ? -14.578 19.609 2.873 1 96.62 145 ILE A N 1
ATOM 1183 C CA . ILE 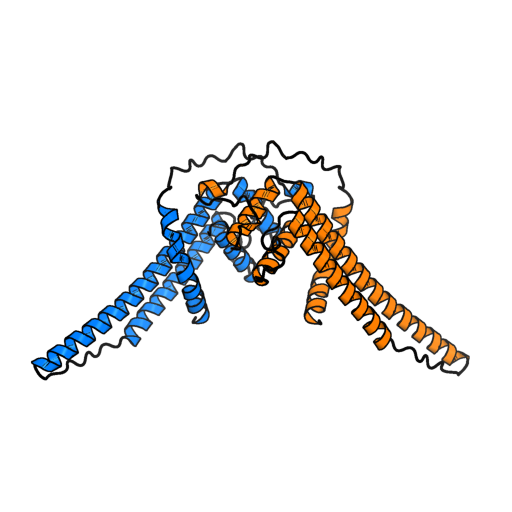A 1 145 ? -13.953 18.422 2.291 1 96.62 145 ILE A CA 1
ATOM 1184 C C . ILE A 1 145 ? -14.328 18.312 0.815 1 96.62 145 ILE A C 1
ATOM 1186 O O . ILE A 1 145 ? -13.477 18.016 -0.027 1 96.62 145 ILE A O 1
ATOM 1190 N N . GLN A 1 146 ? -15.586 18.531 0.46 1 95.88 146 GLN A N 1
ATOM 1191 C CA . GLN A 1 146 ? -16.062 18.484 -0.92 1 95.88 146 GLN A CA 1
ATOM 1192 C C . GLN A 1 146 ? -15.352 19.516 -1.783 1 95.88 146 GLN A C 1
ATOM 1194 O O . GLN A 1 146 ? -14.938 19.234 -2.908 1 95.88 146 GLN A O 1
ATOM 1199 N N . GLU A 1 147 ? -15.328 20.672 -1.222 1 96.69 147 GLU A N 1
ATOM 1200 C CA . GLU A 1 147 ? -14.664 21.75 -1.943 1 96.69 147 GLU A CA 1
ATOM 1201 C C . GLU A 1 147 ? -13.188 21.453 -2.154 1 96.69 147 GLU A C 1
ATOM 1203 O O . GLU A 1 147 ? -12.648 21.688 -3.238 1 96.69 147 GLU A O 1
ATOM 1208 N N . MET A 1 148 ? -12.523 20.922 -1.162 1 96.56 148 MET A N 1
ATOM 1209 C CA . MET A 1 148 ? -11.117 20.547 -1.249 1 96.56 148 MET A CA 1
ATOM 1210 C C . MET A 1 148 ? -10.906 19.438 -2.281 1 96.56 148 MET A C 1
ATOM 1212 O O . MET A 1 148 ? -9.945 19.484 -3.053 1 96.56 148 MET A O 1
ATOM 1216 N N . SER A 1 149 ? -11.789 18.453 -2.305 1 93.44 149 SER A N 1
ATOM 1217 C CA . SER A 1 149 ? -11.711 17.359 -3.258 1 93.44 149 SER A CA 1
ATOM 1218 C C . SER A 1 149 ? -11.781 17.859 -4.695 1 93.44 149 SER A C 1
ATOM 1220 O O . SER A 1 149 ? -11.023 17.406 -5.555 1 93.44 149 SER A O 1
ATOM 1222 N N . LYS A 1 150 ? -12.742 18.719 -4.957 1 94.38 150 LYS A N 1
ATOM 1223 C CA . LYS A 1 150 ? -12.875 19.297 -6.289 1 94.38 150 LYS A CA 1
ATOM 1224 C C . LYS A 1 150 ? -11.609 20.047 -6.688 1 94.38 150 LYS A C 1
ATOM 1226 O O . LYS A 1 150 ? -11.148 19.953 -7.828 1 94.38 150 LYS A O 1
ATOM 1231 N N . ALA A 1 151 ? -11.055 20.812 -5.789 1 96.25 151 ALA A N 1
ATOM 1232 C CA . ALA A 1 151 ? -9.828 21.562 -6.031 1 96.25 151 ALA A CA 1
ATOM 1233 C C . ALA A 1 151 ? -8.656 20.609 -6.301 1 96.25 151 ALA A C 1
ATOM 1235 O O . ALA A 1 151 ? -7.832 20.875 -7.184 1 96.25 151 ALA A O 1
ATOM 1236 N N . GLN A 1 152 ? -8.602 19.562 -5.547 1 96.5 152 GLN A N 1
ATOM 1237 C CA . GLN A 1 152 ? -7.527 18.594 -5.703 1 96.5 152 GLN A CA 1
ATOM 1238 C C . GLN A 1 152 ? -7.625 17.875 -7.051 1 96.5 152 GLN A C 1
ATOM 1240 O O . GLN A 1 152 ? -6.605 17.609 -7.691 1 96.5 152 GLN A O 1
ATOM 1245 N N . GLU A 1 153 ? -8.742 17.547 -7.449 1 94.94 153 GLU A N 1
ATOM 1246 C CA . GLU A 1 153 ? -8.922 16.906 -8.742 1 94.94 153 GLU A CA 1
ATOM 1247 C C . GLU A 1 153 ? -8.453 17.812 -9.883 1 94.94 153 GLU A C 1
ATOM 1249 O O . GLU A 1 153 ? -7.852 17.328 -10.852 1 94.94 153 GLU A O 1
ATOM 1254 N N . LYS A 1 154 ? -8.797 19.031 -9.805 1 95.88 154 LYS A N 1
ATOM 1255 C CA . LYS A 1 154 ? -8.328 19.984 -10.797 1 95.88 154 LYS A CA 1
ATOM 1256 C C . LYS A 1 154 ? -6.805 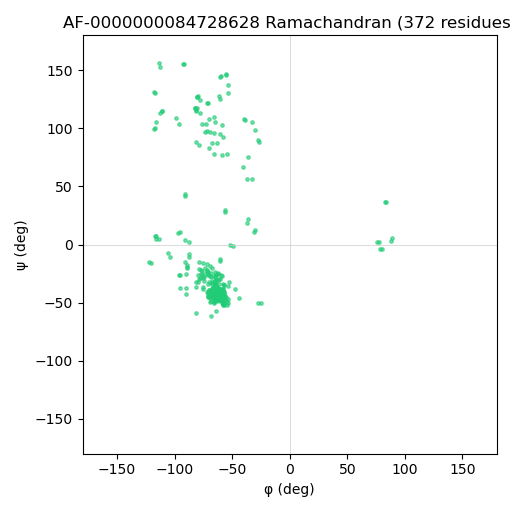20.062 -10.805 1 95.88 154 LYS A C 1
ATOM 1258 O O . LYS A 1 154 ? -6.191 20.203 -11.867 1 95.88 154 LYS A O 1
ATOM 1263 N N . GLU A 1 155 ? -6.18 20.047 -9.633 1 97 155 GLU A N 1
ATOM 1264 C CA . GLU A 1 155 ? -4.727 20.062 -9.531 1 97 155 GLU A CA 1
ATOM 1265 C C . GLU A 1 155 ? -4.109 18.812 -10.141 1 97 155 GLU A C 1
ATOM 1267 O O . GLU A 1 155 ? -3.076 18.891 -10.812 1 97 155 GLU A O 1
ATOM 1272 N N . PHE A 1 156 ? -4.754 17.656 -9.93 1 96.56 156 PHE A N 1
ATOM 1273 C CA . PHE A 1 156 ? -4.297 16.391 -10.508 1 96.56 156 PHE A CA 1
ATOM 1274 C C . PHE A 1 156 ? -4.34 16.453 -12.031 1 96.56 156 PHE A C 1
ATOM 1276 O O . PHE A 1 156 ? -3.443 15.953 -12.711 1 96.56 156 PHE A O 1
ATOM 1283 N N . GLN A 1 157 ? -5.355 17.062 -12.508 1 95.88 157 GLN A N 1
ATOM 1284 C CA . GLN A 1 157 ? -5.484 17.25 -13.945 1 95.88 157 GLN A CA 1
ATOM 1285 C C . GLN A 1 157 ? -4.34 18.094 -14.5 1 95.88 157 GLN A C 1
ATOM 1287 O O . GLN A 1 157 ? -3.734 17.734 -15.516 1 95.88 157 GLN A O 1
ATOM 1292 N N . ARG A 1 158 ? -4.062 19.094 -13.891 1 96 158 ARG A N 1
ATOM 1293 C CA . ARG A 1 158 ? -2.994 20 -14.305 1 96 158 ARG A CA 1
ATOM 1294 C C . ARG A 1 158 ? -1.639 19.297 -14.258 1 96 158 ARG A C 1
ATOM 1296 O O . ARG A 1 158 ? -0.778 19.531 -15.109 1 96 158 ARG A O 1
ATOM 1303 N N . LEU A 1 159 ? -1.463 18.5 -13.242 1 95.88 159 LEU A N 1
ATOM 1304 C CA . LEU A 1 159 ? -0.205 17.781 -13.047 1 95.88 159 LEU A CA 1
ATOM 1305 C C . LEU A 1 159 ? -0.091 16.609 -14.008 1 95.88 159 LEU A C 1
ATOM 1307 O O . LEU A 1 159 ? 0.966 15.977 -14.102 1 95.88 159 LEU A O 1
ATOM 1311 N N . GLY A 1 160 ? -1.22 16.188 -14.648 1 95.69 160 GLY A N 1
ATOM 1312 C CA . GLY A 1 160 ? -1.209 15.086 -15.594 1 95.69 160 GLY A CA 1
ATOM 1313 C C . GLY A 1 160 ? -1.295 13.727 -14.93 1 95.69 160 GLY A C 1
ATOM 1314 O O . GLY A 1 160 ? -0.624 12.781 -15.352 1 95.69 160 GLY A O 1
ATOM 1315 N N . ILE A 1 161 ? -2.064 13.695 -13.891 1 96.94 161 ILE A N 1
ATOM 1316 C CA . ILE A 1 161 ? -2.246 12.422 -13.203 1 96.94 161 ILE A CA 1
ATOM 1317 C C . ILE A 1 161 ? -3.277 11.578 -13.953 1 96.94 161 ILE A C 1
ATOM 1319 O O . ILE A 1 161 ? -4.41 12.016 -14.164 1 96.94 161 ILE A O 1
ATOM 1323 N N . PRO A 1 162 ? -2.928 10.32 -14.305 1 96.44 162 PRO A N 1
ATOM 1324 C CA . PRO A 1 162 ? -3.879 9.461 -15.016 1 96.44 162 PRO A CA 1
ATOM 1325 C C . PRO A 1 162 ? -5.203 9.305 -14.273 1 96.44 162 PRO A C 1
ATOM 1327 O O . PRO A 1 162 ? -5.227 9.289 -13.039 1 96.44 162 PRO A O 1
ATOM 1330 N N . PHE A 1 163 ? -6.352 9.195 -15.016 1 96.19 163 PHE A N 1
ATOM 1331 C CA . PHE A 1 163 ? -7.711 8.977 -14.539 1 96.19 163 PHE A CA 1
ATOM 1332 C C . PHE A 1 163 ? -8.328 10.273 -14.047 1 96.19 163 PHE A C 1
ATOM 1334 O O . PHE A 1 163 ? -9.508 10.312 -13.695 1 96.19 163 PHE A O 1
ATOM 1341 N N . PHE A 1 164 ? -7.57 11.336 -14.047 1 96.44 164 PHE A N 1
ATOM 1342 C CA . PHE A 1 164 ? -8.102 12.625 -13.609 1 96.44 164 PHE A CA 1
ATOM 1343 C C . PHE A 1 164 ? -8.086 13.633 -14.758 1 96.44 164 PHE A C 1
ATOM 1345 O O . PHE A 1 164 ? -8.273 14.828 -14.539 1 96.44 164 PHE A O 1
ATOM 1352 N N . MET A 1 165 ? -7.758 13.117 -15.938 1 94.38 165 MET A N 1
ATOM 1353 C CA . MET A 1 165 ? -7.609 13.977 -17.109 1 94.38 165 MET A CA 1
ATOM 1354 C C . MET A 1 165 ? -8.977 14.414 -17.625 1 94.38 165 MET A C 1
ATOM 1356 O O . MET A 1 165 ? -9.094 15.484 -18.234 1 94.38 165 MET A O 1
ATOM 1360 N N . ASP A 1 166 ? -9.969 13.469 -17.344 1 89.44 166 ASP A N 1
ATOM 1361 C CA . ASP A 1 166 ? -11.336 13.727 -17.797 1 89.44 166 ASP A CA 1
ATOM 1362 C C . ASP A 1 166 ? -12.297 13.844 -16.625 1 89.44 166 ASP A C 1
ATOM 1364 O O . ASP A 1 166 ? -12.391 12.93 -15.797 1 89.44 166 ASP A O 1
ATOM 1368 N N . GLU A 1 167 ? -12.984 14.797 -16.656 1 82 167 GLU A N 1
ATOM 1369 C CA . GLU A 1 167 ? -13.938 15.039 -15.586 1 82 167 GLU A CA 1
ATOM 1370 C C . GLU A 1 167 ? -15.047 13.992 -15.594 1 82 167 GLU A C 1
ATOM 1372 O O . GLU A 1 167 ? -15.648 13.703 -14.555 1 82 167 GLU A O 1
ATOM 1377 N N . ASN A 1 168 ? -15.266 13.328 -16.672 1 80.12 168 ASN A N 1
ATOM 1378 C CA . ASN A 1 168 ? -16.328 12.352 -16.812 1 80.12 168 ASN A CA 1
ATOM 1379 C C . ASN A 1 168 ? -15.836 10.93 -16.547 1 80.12 168 ASN A C 1
ATOM 1381 O O . ASN A 1 168 ? -16.562 9.961 -16.766 1 80.12 168 ASN A O 1
ATOM 1385 N N . GLU A 1 169 ? -14.703 10.93 -16.062 1 80.44 169 GLU A N 1
ATOM 1386 C CA . GLU A 1 169 ? -14.156 9.609 -15.742 1 80.44 169 GLU A CA 1
ATOM 1387 C C . GLU A 1 169 ? -15.008 8.898 -14.703 1 80.44 169 GLU A C 1
ATOM 1389 O O . GLU A 1 169 ? -15.273 9.445 -13.625 1 80.44 169 GLU A O 1
ATOM 1394 N N . THR A 1 170 ? -15.359 7.695 -15.086 1 80.25 170 THR A N 1
ATOM 1395 C CA . THR A 1 170 ? -16.328 6.992 -14.25 1 80.25 170 THR A CA 1
ATOM 1396 C C . THR A 1 170 ? -15.648 5.891 -13.445 1 80.25 170 THR A C 1
ATOM 1398 O O . THR A 1 170 ? -16.25 5.328 -12.523 1 80.25 170 THR A O 1
ATOM 1401 N N . ASN A 1 171 ? -14.406 5.719 -13.773 1 87.75 171 ASN A N 1
ATOM 1402 C CA . ASN A 1 171 ? -13.734 4.641 -13.055 1 87.75 171 ASN A CA 1
ATOM 1403 C C . ASN A 1 171 ? -13.258 5.094 -11.68 1 87.75 171 ASN A C 1
ATOM 1405 O O . ASN A 1 171 ? -12.07 5.383 -11.5 1 87.75 171 ASN A O 1
ATOM 1409 N N . ILE A 1 172 ? -14.016 4.992 -10.781 1 90.62 172 ILE A N 1
ATOM 1410 C CA . ILE A 1 172 ? -13.781 5.461 -9.414 1 90.62 172 ILE A CA 1
ATOM 1411 C C . ILE A 1 172 ? -12.734 4.582 -8.742 1 90.62 172 ILE A C 1
ATOM 1413 O O . ILE A 1 172 ? -11.906 5.074 -7.969 1 90.62 172 ILE A O 1
ATOM 1417 N N . GLU A 1 173 ? -12.781 3.377 -9.102 1 93.94 173 GLU A N 1
ATOM 1418 C CA . GLU A 1 173 ? -11.844 2.439 -8.492 1 93.94 173 GLU A CA 1
ATOM 1419 C C . GLU A 1 173 ? -10.406 2.777 -8.875 1 93.94 173 GLU A C 1
ATOM 1421 O O . GLU A 1 173 ? -9.516 2.793 -8.016 1 93.94 173 GLU A O 1
ATOM 1426 N N . ASN A 1 174 ? -10.156 3.059 -10.125 1 94.75 174 ASN A N 1
ATOM 1427 C CA . ASN A 1 174 ? -8.82 3.43 -10.586 1 94.75 174 ASN A CA 1
ATOM 1428 C C . ASN A 1 174 ? -8.359 4.746 -9.977 1 94.75 174 ASN A C 1
ATOM 1430 O O . ASN A 1 174 ? -7.18 4.914 -9.664 1 94.75 174 ASN A O 1
ATOM 1434 N N . LYS A 1 175 ? -9.297 5.66 -9.805 1 95.25 175 LYS A N 1
ATOM 1435 C CA . LYS A 1 175 ? -8.969 6.926 -9.156 1 95.25 175 LYS A CA 1
ATOM 1436 C C . LYS A 1 175 ? -8.523 6.707 -7.715 1 95.25 175 LYS A C 1
ATOM 1438 O O . LYS A 1 175 ? -7.531 7.301 -7.273 1 95.25 175 LYS A O 1
ATOM 1443 N N . LYS A 1 176 ? -9.227 5.84 -7.098 1 95.44 176 LYS A N 1
ATOM 1444 C CA . LYS A 1 176 ? -8.891 5.535 -5.711 1 95.44 176 LYS A CA 1
ATOM 1445 C C . LYS A 1 176 ? -7.516 4.883 -5.605 1 95.44 176 LYS A C 1
ATOM 1447 O O . LYS A 1 176 ? -6.719 5.238 -4.734 1 95.44 176 LYS A O 1
ATOM 1452 N N . LYS A 1 177 ? -7.25 3.969 -6.457 1 96.19 177 LYS A N 1
ATOM 1453 C CA . LYS A 1 177 ? -5.957 3.297 -6.477 1 96.19 177 LYS A CA 1
ATOM 1454 C C . LYS A 1 177 ? -4.824 4.289 -6.727 1 96.19 177 LYS A C 1
ATOM 1456 O O . LYS A 1 177 ? -3.754 4.188 -6.125 1 96.19 177 LYS A O 1
ATOM 1461 N N . MET A 1 178 ? -5.121 5.168 -7.648 1 97 178 MET A N 1
ATOM 1462 C CA . MET A 1 178 ? -4.125 6.176 -7.996 1 97 178 MET A CA 1
ATOM 1463 C C . MET A 1 178 ? -3.814 7.074 -6.805 1 97 178 MET A C 1
ATOM 1465 O O . MET A 1 178 ? -2.648 7.336 -6.504 1 97 178 MET A O 1
ATOM 1469 N N . VAL A 1 179 ? -4.832 7.539 -6.145 1 96.19 179 VAL A N 1
ATOM 1470 C CA . VAL A 1 179 ? -4.652 8.398 -4.98 1 96.19 179 VAL A CA 1
ATOM 1471 C C . VAL A 1 179 ? -3.879 7.652 -3.898 1 96.19 179 VAL A C 1
ATOM 1473 O O . VAL A 1 179 ? -2.988 8.219 -3.26 1 96.19 179 VAL A O 1
ATOM 1476 N N . GLN A 1 180 ? -4.258 6.398 -3.727 1 96.56 180 GLN A N 1
ATOM 1477 C CA . GLN A 1 180 ? -3.559 5.59 -2.734 1 96.56 180 GLN A CA 1
ATOM 1478 C C . GLN A 1 180 ? -2.082 5.434 -3.09 1 96.56 180 GLN A C 1
ATOM 1480 O O . GLN A 1 180 ? -1.217 5.492 -2.215 1 96.56 180 GLN A O 1
ATOM 1485 N N . LEU A 1 181 ? -1.803 5.223 -4.289 1 97.38 181 LEU A N 1
ATOM 1486 C CA . LEU A 1 181 ? -0.422 5.129 -4.75 1 97.38 181 LEU A CA 1
ATOM 1487 C C . LEU A 1 181 ? 0.352 6.398 -4.414 1 97.38 181 LEU A C 1
ATOM 1489 O O . LEU A 1 181 ? 1.462 6.332 -3.881 1 97.38 181 LEU A O 1
ATOM 1493 N N . LEU A 1 182 ? -0.232 7.57 -4.824 1 96.81 182 LEU A N 1
ATOM 1494 C CA . LEU A 1 182 ? 0.417 8.859 -4.598 1 96.81 182 LEU A CA 1
ATOM 1495 C C . LEU A 1 182 ? 0.696 9.07 -3.115 1 96.81 182 LEU A C 1
ATOM 1497 O O . LEU A 1 182 ? 1.758 9.578 -2.746 1 96.81 182 LEU A O 1
ATOM 1501 N N . LYS A 1 183 ? -0.265 8.688 -2.311 1 95.62 183 LYS A N 1
ATOM 1502 C CA . LYS A 1 183 ? -0.081 8.805 -0.868 1 95.62 183 LYS A CA 1
ATOM 1503 C C . LYS A 1 183 ? 1.047 7.895 -0.383 1 95.62 183 LYS A C 1
ATOM 1505 O O . LYS A 1 183 ? 1.88 8.312 0.426 1 95.62 183 LYS A O 1
ATOM 1510 N N . ASP A 1 184 ? 1.086 6.707 -0.866 1 94.94 184 ASP A N 1
ATOM 1511 C CA . ASP A 1 184 ? 2.1 5.746 -0.444 1 94.94 184 ASP A CA 1
ATOM 1512 C C . ASP A 1 184 ? 3.498 6.203 -0.857 1 94.94 184 ASP A C 1
ATOM 1514 O O . ASP A 1 184 ? 4.473 5.949 -0.15 1 94.94 184 ASP A O 1
ATOM 1518 N N . LEU A 1 185 ? 3.596 6.855 -1.966 1 93.44 185 LEU A N 1
ATOM 1519 C CA . LEU A 1 185 ? 4.883 7.293 -2.498 1 93.44 185 LEU A CA 1
ATOM 1520 C C . LEU A 1 185 ? 5.543 8.297 -1.562 1 93.44 185 LEU A C 1
ATOM 1522 O O . LEU A 1 185 ? 6.773 8.406 -1.527 1 93.44 185 LEU A O 1
ATOM 1526 N N . VAL A 1 186 ? 4.691 9.055 -0.827 1 91.81 186 VAL A N 1
ATOM 1527 C CA . VAL A 1 186 ? 5.258 10.172 -0.076 1 91.81 186 VAL A CA 1
ATOM 1528 C C . VAL A 1 186 ? 5.121 9.906 1.422 1 91.81 186 VAL A C 1
ATOM 1530 O O . VAL A 1 186 ? 5.391 10.789 2.24 1 91.81 186 VAL A O 1
ATOM 1533 N N . SER A 1 187 ? 4.641 8.727 1.746 1 87.94 187 SER A N 1
ATOM 1534 C CA . SER A 1 187 ? 4.445 8.375 3.15 1 87.94 187 SER A CA 1
ATOM 1535 C C . SER A 1 187 ? 5.664 7.652 3.713 1 87.94 187 SER A C 1
ATOM 1537 O O . SER A 1 187 ? 6.469 7.102 2.959 1 87.94 187 SER A O 1
ATOM 1539 N N . GLU A 1 188 ? 5.832 7.746 5.066 1 78.81 188 GLU A N 1
ATOM 1540 C CA . GLU A 1 188 ? 6.934 7.047 5.723 1 78.81 188 GLU A CA 1
ATOM 1541 C C . GLU A 1 188 ? 6.559 5.605 6.051 1 78.81 188 GLU A C 1
ATOM 1543 O O . GLU A 1 188 ? 5.387 5.301 6.27 1 78.81 188 GLU A O 1
ATOM 1548 N N . MET B 1 1 ? -12.523 -21.547 -3.074 1 26.62 1 MET B N 1
ATOM 1549 C CA . MET B 1 1 ? -11.953 -22.188 -4.258 1 26.62 1 MET B CA 1
ATOM 1550 C C . MET B 1 1 ? -12.555 -21.609 -5.531 1 26.62 1 MET B C 1
ATOM 1552 O O . MET B 1 1 ? -11.867 -21.469 -6.547 1 26.62 1 MET B O 1
ATOM 1556 N N . SER B 1 2 ? -13.844 -21.438 -5.43 1 36.62 2 SER B N 1
ATOM 1557 C CA . SER B 1 2 ? -14.641 -20.891 -6.527 1 36.62 2 SER B CA 1
ATOM 1558 C C . SER B 1 2 ? -14.25 -19.453 -6.824 1 36.62 2 SER B C 1
ATOM 1560 O O . SER B 1 2 ? -14.266 -19.031 -7.984 1 36.62 2 SER B O 1
ATOM 1562 N N . ASN B 1 3 ? -14.023 -18.766 -5.719 1 38.66 3 ASN B N 1
ATOM 1563 C CA . ASN B 1 3 ? -13.695 -17.359 -5.914 1 38.66 3 ASN B CA 1
ATOM 1564 C C . ASN B 1 3 ? -12.344 -17.188 -6.602 1 38.66 3 ASN B C 1
ATOM 1566 O O . ASN B 1 3 ? -12.133 -16.203 -7.316 1 38.66 3 ASN B O 1
ATOM 1570 N N . LEU B 1 4 ? -11.352 -18 -6.215 1 35.22 4 LEU B N 1
ATOM 1571 C CA . LEU B 1 4 ? -10.055 -17.953 -6.871 1 35.22 4 LEU B CA 1
ATOM 1572 C C . LEU B 1 4 ? -10.164 -18.375 -8.336 1 35.22 4 LEU B C 1
ATOM 1574 O O . LEU B 1 4 ? -9.547 -17.766 -9.211 1 35.22 4 LEU B O 1
ATOM 1578 N N . ILE B 1 5 ? -11 -19.406 -8.586 1 37.19 5 ILE B N 1
ATOM 1579 C CA . ILE B 1 5 ? -11.211 -19.859 -9.953 1 37.19 5 ILE B CA 1
ATOM 1580 C C . ILE B 1 5 ? -11.945 -18.781 -10.75 1 37.19 5 ILE B C 1
ATOM 1582 O O . ILE B 1 5 ? -11.594 -18.516 -11.898 1 37.19 5 ILE B O 1
ATOM 1586 N N . GLU B 1 6 ? -12.945 -18.281 -10.086 1 41.44 6 GLU B N 1
ATOM 1587 C CA . GLU B 1 6 ? -13.703 -17.234 -10.766 1 41.44 6 GLU B CA 1
ATOM 1588 C C . GLU B 1 6 ? -12.844 -16 -11.016 1 41.44 6 GLU B C 1
ATOM 1590 O O . GLU B 1 6 ? -12.945 -15.367 -12.07 1 41.44 6 GLU B O 1
ATOM 1595 N N . GLU B 1 7 ? -12.039 -15.641 -10.078 1 41.5 7 GLU B N 1
ATOM 1596 C CA . GLU B 1 7 ? -11.086 -14.547 -10.266 1 41.5 7 GLU B CA 1
ATOM 1597 C C . GLU B 1 7 ? -10.055 -14.891 -11.336 1 41.5 7 GLU B C 1
ATOM 1599 O O . GLU B 1 7 ? -9.656 -14.023 -12.117 1 41.5 7 GLU B O 1
ATOM 1604 N N . GLN B 1 8 ? -9.648 -16.062 -11.562 1 38.41 8 GLN B N 1
ATOM 1605 C CA . GLN B 1 8 ? -8.734 -16.547 -12.594 1 38.41 8 GLN B CA 1
ATOM 1606 C C . GLN B 1 8 ? -9.398 -16.5 -13.969 1 38.41 8 GLN B C 1
ATOM 1608 O O . GLN B 1 8 ? -8.742 -16.188 -14.969 1 38.41 8 GLN B O 1
ATOM 1613 N N . LYS B 1 9 ? -10.664 -16.953 -14.102 1 38.94 9 LYS B N 1
ATOM 1614 C CA . LYS B 1 9 ? -11.375 -16.875 -15.375 1 38.94 9 LYS B CA 1
ATOM 1615 C C . LYS B 1 9 ? -11.422 -15.43 -15.883 1 38.94 9 LYS B C 1
ATOM 1617 O O . LYS B 1 9 ? -11.25 -15.188 -17.078 1 38.94 9 LYS B O 1
ATOM 1622 N N . LYS B 1 10 ? -11.789 -14.539 -14.992 1 42.97 10 LYS B N 1
ATOM 1623 C CA . LYS B 1 10 ? -11.867 -13.156 -15.461 1 42.97 10 LYS B CA 1
ATOM 1624 C C . LYS B 1 10 ? -10.492 -12.625 -15.867 1 42.97 10 LYS B C 1
ATOM 1626 O O . LYS B 1 10 ? -10.391 -11.703 -16.672 1 42.97 10 LYS B O 1
ATOM 1631 N N . LYS B 1 11 ? -9.484 -13.195 -15.352 1 43.12 11 LYS B N 1
ATOM 1632 C CA . LYS B 1 11 ? -8.109 -12.812 -15.664 1 43.12 11 LYS B CA 1
ATOM 1633 C C . LYS B 1 11 ? -7.641 -13.453 -16.969 1 43.12 11 LYS B C 1
ATOM 1635 O O . LYS B 1 11 ? -6.793 -12.898 -17.672 1 43.12 11 LYS B O 1
ATOM 1640 N N . HIS B 1 12 ? -8.062 -14.648 -17.391 1 38.88 12 HIS B N 1
ATOM 1641 C CA . HIS B 1 12 ? -7.652 -15.32 -18.609 1 38.88 12 HIS B CA 1
ATOM 1642 C C . HIS B 1 12 ? -8.094 -14.531 -19.844 1 38.88 12 HIS B C 1
ATOM 1644 O O . HIS B 1 12 ? -7.348 -14.445 -20.828 1 38.88 12 HIS B O 1
ATOM 1650 N N . ALA B 1 13 ? -9.391 -14.25 -20.016 1 40.41 13 ALA B N 1
ATOM 1651 C CA . ALA B 1 13 ? -9.828 -13.555 -21.219 1 40.41 13 ALA B CA 1
ATOM 1652 C C . ALA B 1 13 ? -8.953 -12.336 -21.5 1 40.41 13 ALA B C 1
ATOM 1654 O O . ALA B 1 13 ? -8.641 -12.039 -22.656 1 40.41 13 ALA B O 1
ATOM 1655 N N . SER B 1 14 ? -8.578 -11.664 -20.5 1 39.38 14 SER B N 1
ATOM 1656 C CA . SER B 1 14 ? -7.766 -10.469 -20.719 1 39.38 14 SER B CA 1
ATOM 1657 C C . SER B 1 14 ? -6.32 -10.836 -21.047 1 39.38 14 SER B C 1
ATOM 1659 O O . SER B 1 14 ? -5.652 -10.133 -21.812 1 39.38 14 SER B O 1
ATOM 1661 N N . LEU B 1 15 ? -5.766 -11.977 -20.641 1 38 15 LEU B N 1
ATOM 1662 C CA . LEU B 1 15 ? -4.367 -12.367 -20.766 1 38 15 LEU B CA 1
ATOM 1663 C C . LEU B 1 15 ? -4.09 -12.898 -22.172 1 38 15 LEU B C 1
ATOM 1665 O O . LEU B 1 15 ? -2.986 -12.727 -22.703 1 38 15 LEU B O 1
ATOM 1669 N N . VAL B 1 16 ? -4.988 -13.641 -22.875 1 36.38 16 VAL B N 1
ATOM 1670 C CA . VAL B 1 16 ? -4.676 -14.234 -24.172 1 36.38 16 VAL B CA 1
ATOM 1671 C C . VAL B 1 16 ? -4.254 -13.148 -25.156 1 36.38 16 VAL B C 1
ATOM 1673 O O . VAL B 1 16 ? -3.316 -13.344 -25.938 1 36.38 16 VAL B O 1
ATOM 1676 N N . SER B 1 17 ? -4.961 -12.148 -25.266 1 34.5 17 SER B N 1
ATOM 1677 C CA . SER B 1 17 ? -4.66 -11.195 -26.344 1 34.5 17 SER B CA 1
ATOM 1678 C C . SER B 1 17 ? -3.248 -10.641 -26.203 1 34.5 17 SER B C 1
ATOM 1680 O O . SER B 1 17 ? -2.605 -10.305 -27.203 1 34.5 17 SER B O 1
ATOM 1682 N N . GLN B 1 18 ? -2.773 -10.625 -25.047 1 35.81 18 GLN B N 1
ATOM 1683 C CA . GLN B 1 18 ? -1.546 -9.867 -24.812 1 35.81 18 GLN B CA 1
ATOM 1684 C C . GLN B 1 18 ? -0.313 -10.742 -25.047 1 35.81 18 GLN B C 1
ATOM 1686 O O . GLN B 1 18 ? 0.806 -10.234 -25.141 1 35.81 18 GLN B O 1
ATOM 1691 N N . GLN B 1 19 ? -0.398 -12.086 -25.078 1 35.53 19 GLN B N 1
ATOM 1692 C CA . GLN B 1 19 ? 0.77 -12.953 -25.188 1 35.53 19 GLN B CA 1
ATOM 1693 C C . GLN B 1 19 ? 1.518 -12.719 -26.5 1 35.53 19 GLN B C 1
ATOM 1695 O O . GLN B 1 19 ? 2.734 -12.898 -26.562 1 35.53 19 GLN B O 1
ATOM 1700 N N . ASP B 1 20 ? 0.859 -12.469 -27.578 1 33.12 20 ASP B N 1
ATOM 1701 C CA . ASP B 1 20 ? 1.558 -12.477 -28.859 1 33.12 20 ASP B CA 1
ATOM 1702 C C . ASP B 1 20 ? 2.719 -11.484 -28.859 1 33.12 20 ASP B C 1
ATOM 1704 O O . ASP B 1 20 ? 3.764 -11.742 -29.453 1 33.12 20 ASP B O 1
ATOM 1708 N N . ILE B 1 21 ? 2.521 -10.422 -28.203 1 32.41 21 ILE B N 1
ATOM 1709 C CA . ILE B 1 21 ? 3.486 -9.344 -28.422 1 32.41 21 ILE B CA 1
ATOM 1710 C C . ILE B 1 21 ? 4.785 -9.672 -27.672 1 32.41 21 ILE B C 1
ATOM 1712 O O . ILE B 1 21 ? 5.867 -9.273 -28.109 1 32.41 21 ILE B O 1
ATOM 1716 N N . LEU B 1 22 ? 4.719 -10.547 -26.609 1 35.06 22 LEU B N 1
ATOM 1717 C CA . LEU B 1 22 ? 5.887 -10.68 -25.75 1 35.06 22 LEU B CA 1
ATOM 1718 C C . LEU B 1 22 ? 6.938 -11.586 -26.391 1 35.06 22 LEU B C 1
ATOM 1720 O O . LEU B 1 22 ? 8.102 -11.578 -25.984 1 35.06 22 LEU B O 1
ATOM 1724 N N . SER B 1 23 ? 6.543 -12.539 -27.281 1 31.02 23 SER B N 1
ATOM 1725 C CA . SER B 1 23 ? 7.516 -13.531 -27.719 1 31.02 23 SER B CA 1
ATOM 1726 C C . SER B 1 23 ? 8.664 -12.883 -28.469 1 31.02 23 SER B C 1
ATOM 1728 O O . SER B 1 23 ? 9.781 -13.398 -28.484 1 31.02 23 SER B O 1
ATOM 1730 N N . SER B 1 24 ? 8.336 -12 -29.359 1 30.53 24 SER B N 1
ATOM 1731 C CA . SER B 1 24 ? 9.352 -11.758 -30.391 1 30.53 24 SER B CA 1
ATOM 1732 C C . SER B 1 24 ? 10.594 -11.117 -29.781 1 30.53 24 SER B C 1
ATOM 1734 O O . SER B 1 24 ? 11.688 -11.25 -30.328 1 30.53 24 SER B O 1
ATOM 1736 N N . ASN B 1 25 ? 10.461 -10.156 -28.922 1 30.64 25 ASN B N 1
ATOM 1737 C CA . ASN B 1 25 ? 11.617 -9.273 -28.812 1 30.64 25 ASN B CA 1
ATOM 1738 C C . ASN B 1 25 ? 12.594 -9.766 -27.734 1 30.64 25 ASN B C 1
ATOM 1740 O O . ASN B 1 25 ? 12.617 -9.242 -26.625 1 30.64 25 ASN B O 1
ATOM 1744 N N . LYS B 1 26 ? 12.82 -11.102 -27.688 1 33.62 26 LYS B N 1
ATOM 1745 C CA . LYS B 1 26 ? 13.852 -11.602 -26.781 1 33.62 26 LYS B CA 1
ATOM 1746 C C . LYS B 1 26 ? 15.195 -10.945 -27.062 1 33.62 26 LYS B C 1
ATOM 1748 O O . LYS B 1 26 ? 16.047 -11.539 -27.719 1 33.62 26 LYS B O 1
ATOM 1753 N N . GLN B 1 27 ? 15.367 -9.82 -27.547 1 31.03 27 GLN B N 1
ATOM 1754 C CA . GLN B 1 27 ? 16.734 -9.352 -27.734 1 31.03 27 GLN B CA 1
ATOM 1755 C C . GLN B 1 27 ? 17.531 -9.445 -26.438 1 31.03 27 GLN B C 1
ATOM 1757 O O . GLN B 1 27 ? 16.984 -9.266 -25.359 1 31.03 27 GLN B O 1
ATOM 1762 N N . ALA B 1 28 ? 18.75 -10.055 -26.484 1 30.88 28 ALA B N 1
ATOM 1763 C CA . ALA B 1 28 ? 19.844 -10.258 -25.531 1 30.88 28 ALA B CA 1
ATOM 1764 C C . ALA B 1 28 ? 20.016 -9.047 -24.609 1 30.88 28 ALA B C 1
ATOM 1766 O O . ALA B 1 28 ? 20.422 -7.977 -25.062 1 30.88 28 ALA B O 1
ATOM 1767 N N . PHE B 1 29 ? 19.094 -8.93 -23.641 1 34.06 29 PHE B N 1
ATOM 1768 C CA . PHE B 1 29 ? 19.234 -7.832 -22.688 1 34.06 29 PHE B CA 1
ATOM 1769 C C . PHE B 1 29 ? 20.562 -7.918 -21.953 1 34.06 29 PHE B C 1
ATOM 1771 O O . PHE B 1 29 ? 20.828 -8.898 -21.25 1 34.06 29 PHE B O 1
ATOM 1778 N N . SER B 1 30 ? 21.688 -7.531 -22.562 1 31.62 30 SER B N 1
ATOM 1779 C CA . SER B 1 30 ? 22.938 -7.324 -21.844 1 31.62 30 SER B CA 1
ATOM 1780 C C . SER B 1 30 ? 22.703 -6.668 -20.484 1 31.62 30 SER B C 1
ATOM 1782 O O . SER B 1 30 ? 21.781 -5.863 -20.328 1 31.62 30 SER B O 1
ATOM 1784 N N . SER B 1 31 ? 22.844 -7.422 -19.484 1 35.94 31 SER B N 1
ATOM 1785 C CA . SER B 1 31 ? 22.859 -7.105 -18.062 1 35.94 31 SER B CA 1
ATOM 1786 C C . SER B 1 31 ? 23.406 -5.707 -17.812 1 35.94 31 SER B C 1
ATOM 1788 O O . SER B 1 31 ? 23.969 -5.438 -16.734 1 35.94 31 SER B O 1
ATOM 1790 N N . SER B 1 32 ? 23.547 -4.898 -18.781 1 34.75 32 SER B N 1
ATOM 1791 C CA . SER B 1 32 ? 24.234 -3.662 -18.438 1 34.75 32 SER B CA 1
ATOM 1792 C C . SER B 1 32 ? 23.516 -2.914 -17.328 1 34.75 32 SER B C 1
ATOM 1794 O O . SER B 1 32 ? 22.312 -2.674 -17.422 1 34.75 32 SER B O 1
ATOM 1796 N N . LYS B 1 33 ? 23.953 -3.205 -16.047 1 41 33 LYS B N 1
ATOM 1797 C CA . LYS B 1 33 ? 23.641 -2.229 -15.008 1 41 33 LYS B CA 1
ATOM 1798 C C . LYS B 1 33 ? 23.484 -0.829 -15.594 1 41 33 LYS B C 1
ATOM 1800 O O . LYS B 1 33 ? 24.281 -0.409 -16.438 1 41 33 LYS B O 1
ATOM 1805 N N . ASN B 1 34 ? 22.406 -0.576 -15.945 1 43.44 34 ASN B N 1
ATOM 1806 C CA . ASN B 1 34 ? 22.266 0.775 -16.484 1 43.44 34 ASN B CA 1
ATOM 1807 C C . ASN B 1 34 ? 23.125 1.77 -15.711 1 43.44 34 ASN B C 1
ATOM 1809 O O . ASN B 1 34 ? 22.703 2.297 -14.68 1 43.44 34 ASN B O 1
ATOM 1813 N N . GLU B 1 35 ? 24.438 1.47 -15.656 1 41.91 35 GLU B N 1
ATOM 1814 C CA . GLU B 1 35 ? 25.484 2.287 -15.055 1 41.91 35 GLU B CA 1
ATOM 1815 C C . GLU B 1 35 ? 25.094 3.76 -15.016 1 41.91 35 GLU B C 1
ATOM 1817 O O . GLU B 1 35 ? 25.438 4.48 -14.078 1 41.91 35 GLU B O 1
ATOM 1822 N N . ASP B 1 36 ? 24.703 4.141 -16.125 1 43.78 36 ASP B N 1
ATOM 1823 C CA . ASP B 1 36 ? 24.453 5.578 -16.219 1 43.78 36 ASP B CA 1
ATOM 1824 C C . ASP B 1 36 ? 23.203 5.969 -15.453 1 43.78 36 ASP B C 1
ATOM 1826 O O . ASP B 1 36 ? 22.812 7.141 -15.445 1 43.78 36 ASP B O 1
ATOM 1830 N N . LEU B 1 37 ? 22.344 4.945 -15.117 1 46.31 37 LEU B N 1
ATOM 1831 C CA . LEU B 1 37 ? 21.094 5.289 -14.453 1 46.31 37 LEU B CA 1
ATOM 1832 C C . LEU B 1 37 ? 21.359 5.836 -13.055 1 46.31 37 LEU B C 1
ATOM 1834 O O . LEU B 1 37 ? 22.109 5.23 -12.281 1 46.31 37 LEU B O 1
ATOM 1838 N N . VAL B 1 38 ? 21.562 7.086 -13.078 1 47.34 38 VAL B N 1
ATOM 1839 C CA . VAL B 1 38 ? 21.75 7.953 -11.922 1 47.34 38 VAL B CA 1
ATOM 1840 C C . VAL B 1 38 ? 20.984 7.406 -10.727 1 47.34 38 VAL B C 1
ATOM 1842 O O . VAL B 1 38 ? 19.797 7.109 -10.836 1 47.34 38 VAL B O 1
ATOM 1845 N N . LYS B 1 39 ? 21.797 6.688 -9.852 1 56.59 39 LYS B N 1
ATOM 1846 C CA . LYS B 1 39 ? 21.422 6.309 -8.492 1 56.59 39 LYS B CA 1
ATOM 1847 C C . LYS B 1 39 ? 20.594 7.402 -7.832 1 56.59 39 LYS B C 1
ATOM 1849 O O . LYS B 1 39 ? 20.766 7.691 -6.648 1 56.59 39 LYS B O 1
ATOM 1854 N N . ILE B 1 40 ? 19.953 8.266 -8.773 1 63.06 40 ILE B N 1
ATOM 1855 C CA . ILE B 1 40 ? 19.234 9.336 -8.109 1 63.06 40 ILE B CA 1
ATOM 1856 C C . ILE B 1 40 ? 17.969 8.766 -7.441 1 63.06 40 ILE B C 1
ATOM 1858 O O . ILE B 1 40 ? 17.172 8.086 -8.086 1 63.06 40 ILE B O 1
ATOM 1862 N N . ASP B 1 41 ? 18.125 8.648 -6.145 1 72.19 41 ASP B N 1
ATOM 1863 C CA . ASP B 1 41 ? 16.938 8.367 -5.336 1 72.19 41 ASP B CA 1
ATOM 1864 C C . ASP B 1 41 ? 16 9.57 -5.316 1 72.19 41 ASP B C 1
ATOM 1866 O O . ASP B 1 41 ? 16.25 10.555 -4.629 1 72.19 41 ASP B O 1
ATOM 1870 N N . CYS B 1 42 ? 14.914 9.555 -6.246 1 76.38 42 CYS B N 1
ATOM 1871 C CA . CYS B 1 42 ? 14.008 10.688 -6.406 1 76.38 42 CYS B CA 1
ATOM 1872 C C . CYS B 1 42 ? 13.281 10.992 -5.102 1 76.38 42 CYS B C 1
ATOM 1874 O O . CYS B 1 42 ? 12.734 12.086 -4.93 1 76.38 42 CYS B O 1
ATOM 1876 N N . PHE B 1 43 ? 13.383 10.047 -4.164 1 82.88 43 PHE B N 1
ATOM 1877 C CA . PHE B 1 43 ? 12.68 10.234 -2.9 1 82.88 43 PHE B CA 1
ATOM 1878 C C . PHE B 1 43 ? 13.547 10.984 -1.898 1 82.88 43 PHE B C 1
ATOM 1880 O O . PHE B 1 43 ? 13.047 11.516 -0.908 1 82.88 43 PHE B O 1
ATOM 1887 N N . SER B 1 44 ? 14.797 10.969 -2.154 1 80 44 SER B N 1
ATOM 1888 C CA . SER B 1 44 ? 15.734 11.641 -1.262 1 80 44 SER B CA 1
ATOM 1889 C C . SER B 1 44 ? 15.453 13.133 -1.181 1 80 44 SER B C 1
ATOM 1891 O O . SER B 1 44 ? 15.711 13.766 -0.156 1 80 44 SER B O 1
ATOM 1893 N N . PHE B 1 45 ? 14.922 13.695 -2.254 1 76.62 45 PHE B N 1
ATOM 1894 C CA . PHE B 1 45 ? 14.602 15.117 -2.287 1 76.62 45 PHE B CA 1
ATOM 1895 C C . PHE B 1 45 ? 13.516 15.445 -1.267 1 76.62 45 PHE B C 1
ATOM 1897 O O . PHE B 1 45 ? 13.414 16.594 -0.812 1 76.62 45 PHE B O 1
ATOM 1904 N N . LEU B 1 46 ? 12.703 14.398 -0.955 1 79.5 46 LEU B N 1
ATOM 1905 C CA . LEU B 1 46 ? 11.617 14.586 0.005 1 79.5 46 LEU B CA 1
ATOM 1906 C C . LEU B 1 46 ? 12.086 14.266 1.42 1 79.5 46 LEU B C 1
ATOM 1908 O O . LEU B 1 46 ? 11.297 14.312 2.365 1 79.5 46 LEU B O 1
ATOM 1912 N N . GLY B 1 47 ? 13.375 13.977 1.501 1 79.5 47 GLY B N 1
ATOM 1913 C CA . GLY B 1 47 ? 13.875 13.57 2.803 1 79.5 47 GLY B CA 1
ATOM 1914 C C . GLY B 1 47 ? 13.492 12.148 3.172 1 79.5 47 GLY B C 1
ATOM 1915 O O . GLY B 1 47 ? 13.633 11.742 4.328 1 79.5 47 GLY B O 1
ATOM 1916 N N . LEU B 1 48 ? 12.836 11.523 2.293 1 79 48 LEU B N 1
ATOM 1917 C CA . LEU B 1 48 ? 12.469 10.133 2.514 1 79 48 LEU B CA 1
ATOM 1918 C C . LEU B 1 48 ? 13.633 9.203 2.164 1 79 48 LEU B C 1
ATOM 1920 O O . LEU B 1 48 ? 14.188 9.281 1.063 1 79 48 LEU B O 1
ATOM 1924 N N . LYS B 1 49 ? 14.062 8.555 3.107 1 78.25 49 LYS B N 1
ATOM 1925 C CA . LYS B 1 49 ? 15.18 7.637 2.867 1 78.25 49 LYS B CA 1
ATOM 1926 C C . LYS B 1 49 ? 14.688 6.312 2.287 1 78.25 49 LYS B C 1
ATOM 1928 O O . LYS B 1 49 ? 13.797 5.672 2.852 1 78.25 49 LYS B O 1
ATOM 1933 N N . THR B 1 50 ? 15.086 6.07 1.149 1 81.56 50 THR B N 1
ATOM 1934 C CA . THR B 1 50 ? 14.781 4.77 0.565 1 81.56 50 THR B CA 1
ATOM 1935 C C . THR B 1 50 ? 15.609 3.672 1.229 1 81.56 50 THR B C 1
ATOM 1937 O O . THR B 1 50 ? 16.828 3.801 1.354 1 81.56 50 THR B O 1
ATOM 1940 N N . PRO B 1 51 ? 14.875 2.641 1.822 1 80.75 51 PRO B N 1
ATOM 1941 C CA . PRO B 1 51 ? 15.617 1.583 2.512 1 80.75 51 PRO B CA 1
ATOM 1942 C C . PRO B 1 51 ? 16.578 0.833 1.589 1 80.75 51 PRO B C 1
ATOM 1944 O O . PRO B 1 51 ? 16.297 0.687 0.395 1 80.75 51 PRO B O 1
ATOM 1947 N N . SER B 1 52 ? 17.656 0.496 2.219 1 81.88 52 SER B N 1
ATOM 1948 C CA . SER B 1 52 ? 18.625 -0.249 1.432 1 81.88 52 SER B CA 1
ATOM 1949 C C . SER B 1 52 ? 18.469 -1.752 1.64 1 81.88 52 SER B C 1
ATOM 1951 O O . SER B 1 52 ? 18.828 -2.543 0.761 1 81.88 52 SER B O 1
ATOM 1953 N N . ASP B 1 53 ? 17.922 -2.129 2.826 1 91.88 53 ASP B N 1
ATOM 1954 C CA . ASP B 1 53 ? 17.766 -3.543 3.15 1 91.88 53 ASP B CA 1
ATOM 1955 C C . ASP B 1 53 ? 16.297 -3.941 3.168 1 91.88 53 ASP B C 1
ATOM 1957 O O . ASP B 1 53 ? 15.539 -3.514 4.043 1 91.88 53 ASP B O 1
ATOM 1961 N N . PRO B 1 54 ? 15.93 -4.793 2.264 1 94.56 54 PRO B N 1
ATOM 1962 C CA . PRO B 1 54 ? 14.523 -5.199 2.193 1 94.56 54 PRO B CA 1
ATOM 1963 C C . PRO B 1 54 ? 14.055 -5.914 3.459 1 94.56 54 PRO B C 1
ATOM 1965 O O . PRO B 1 54 ? 12.867 -5.859 3.801 1 94.56 54 PRO B O 1
ATOM 1968 N N . ALA B 1 55 ? 14.914 -6.539 4.207 1 92.81 55 ALA B N 1
ATOM 1969 C CA . ALA B 1 55 ? 14.547 -7.266 5.418 1 92.81 55 ALA B CA 1
ATOM 1970 C C . ALA B 1 55 ? 14.086 -6.312 6.516 1 92.81 55 ALA B C 1
ATOM 1972 O O . ALA B 1 55 ? 13.312 -6.695 7.395 1 92.81 55 ALA B O 1
ATOM 1973 N N . SER B 1 56 ? 14.508 -5.09 6.465 1 92.81 56 SER B N 1
ATOM 1974 C CA . SER B 1 56 ? 14.188 -4.105 7.492 1 92.81 56 SER B CA 1
ATOM 1975 C C . SER B 1 56 ? 12.875 -3.395 7.195 1 92.81 56 SER B C 1
ATOM 1977 O O . SER B 1 56 ? 12.359 -2.654 8.031 1 92.81 56 SER B O 1
ATOM 1979 N N . ILE B 1 57 ? 12.383 -3.592 6.047 1 94.19 57 ILE B N 1
ATOM 1980 C CA . ILE B 1 57 ? 11.188 -2.887 5.602 1 94.19 57 ILE B CA 1
ATOM 1981 C C . ILE B 1 57 ? 9.945 -3.525 6.227 1 94.19 57 ILE B C 1
ATOM 1983 O O . ILE B 1 57 ? 9.703 -4.723 6.055 1 94.19 57 ILE B O 1
ATOM 1987 N N . LYS B 1 58 ? 9.125 -2.689 6.934 1 91.44 58 LYS B N 1
ATOM 1988 C CA . LYS B 1 58 ? 7.961 -3.223 7.637 1 91.44 58 LYS B CA 1
ATOM 1989 C C . LYS B 1 58 ? 6.672 -2.582 7.137 1 91.44 58 LYS B C 1
ATOM 1991 O O . LYS B 1 58 ? 5.578 -3.088 7.398 1 91.44 58 LYS B O 1
ATOM 1996 N N . THR B 1 59 ? 6.758 -1.466 6.43 1 93.31 59 THR B N 1
ATOM 1997 C CA . THR B 1 59 ? 5.562 -0.789 5.938 1 93.31 59 THR B CA 1
ATOM 1998 C C . THR B 1 59 ? 5.492 -0.855 4.418 1 93.31 59 THR B C 1
ATOM 2000 O O . THR B 1 59 ? 6.52 -0.941 3.744 1 93.31 59 THR B O 1
ATOM 2003 N N . TYR B 1 60 ? 4.324 -0.801 3.883 1 95.31 60 TYR B N 1
ATOM 2004 C CA . TYR B 1 60 ? 4.129 -0.896 2.441 1 95.31 60 TYR B CA 1
ATOM 2005 C C . TYR B 1 60 ? 4.707 0.322 1.73 1 95.31 60 TYR B C 1
ATOM 2007 O O . TYR B 1 60 ? 5.352 0.193 0.687 1 95.31 60 TYR B O 1
ATOM 2015 N N . PRO B 1 61 ? 4.574 1.527 2.227 1 94.81 61 PRO B N 1
ATOM 2016 C CA . PRO B 1 61 ? 5.152 2.686 1.543 1 94.81 61 PRO B CA 1
ATOM 2017 C C . PRO B 1 61 ? 6.668 2.572 1.373 1 94.81 61 PRO B C 1
ATOM 2019 O O . PRO B 1 61 ? 7.195 2.873 0.3 1 94.81 61 PRO B O 1
ATOM 2022 N N . ARG B 1 62 ? 7.309 2.172 2.396 1 93.88 62 ARG B N 1
ATOM 2023 C CA . ARG B 1 62 ? 8.758 1.982 2.312 1 93.88 62 ARG B CA 1
ATOM 2024 C C . ARG B 1 62 ? 9.109 0.895 1.304 1 93.88 62 ARG B C 1
ATOM 2026 O O . ARG B 1 62 ? 10.07 1.029 0.55 1 93.88 62 ARG B O 1
ATOM 2033 N N . ALA B 1 63 ? 8.289 -0.184 1.339 1 95.94 63 ALA B N 1
ATOM 2034 C CA . ALA B 1 63 ? 8.492 -1.269 0.383 1 95.94 63 ALA B CA 1
ATOM 2035 C C . ALA B 1 63 ? 8.297 -0.784 -1.05 1 95.94 63 ALA B C 1
ATOM 2037 O O . ALA B 1 63 ? 9.062 -1.141 -1.946 1 95.94 63 ALA B O 1
ATOM 2038 N N . LEU B 1 64 ? 7.309 -0.017 -1.259 1 95.56 64 LEU B N 1
ATOM 2039 C CA . LEU B 1 64 ? 6.984 0.558 -2.561 1 95.56 64 LEU B CA 1
ATOM 2040 C C . LEU B 1 64 ? 8.156 1.375 -3.1 1 95.56 64 LEU B C 1
ATOM 2042 O O . LEU B 1 64 ? 8.578 1.182 -4.242 1 95.56 64 LEU B O 1
ATOM 2046 N N . ARG B 1 65 ? 8.648 2.242 -2.363 1 93.12 65 ARG B N 1
ATOM 2047 C CA . ARG B 1 65 ? 9.758 3.092 -2.773 1 93.12 65 ARG B CA 1
ATOM 2048 C C . ARG B 1 65 ? 11 2.262 -3.068 1 93.12 65 ARG B C 1
ATOM 2050 O O . ARG B 1 65 ? 11.75 2.561 -4.004 1 93.12 65 ARG B O 1
ATOM 2057 N N . TYR B 1 66 ? 11.273 1.219 -2.146 1 93.81 66 TYR B N 1
ATOM 2058 C CA . TYR B 1 66 ? 12.398 0.32 -2.344 1 93.81 66 TYR B CA 1
ATOM 2059 C C . TYR B 1 66 ? 12.336 -0.345 -3.715 1 93.81 66 TYR B C 1
ATOM 2061 O O . TYR B 1 66 ? 13.328 -0.367 -4.445 1 93.81 66 TYR B O 1
ATOM 2069 N N . ILE B 1 67 ? 11.125 -0.846 -4.109 1 94.69 67 ILE B N 1
ATOM 2070 C CA . ILE B 1 67 ? 10.945 -1.575 -5.359 1 94.69 67 ILE B CA 1
ATOM 2071 C C . ILE B 1 67 ? 11.094 -0.617 -6.539 1 94.69 67 ILE B C 1
ATOM 2073 O O . ILE B 1 67 ? 11.766 -0.934 -7.527 1 94.69 67 ILE B O 1
ATOM 2077 N N . ILE B 1 68 ? 10.484 0.506 -6.465 1 91.31 68 ILE B N 1
ATOM 2078 C CA . ILE B 1 68 ? 10.539 1.494 -7.539 1 91.31 68 ILE B CA 1
ATOM 2079 C C . ILE B 1 68 ? 11.992 1.89 -7.789 1 91.31 68 ILE B C 1
ATOM 2081 O O . ILE B 1 68 ? 12.438 1.95 -8.938 1 91.31 68 ILE B O 1
ATOM 2085 N N . HIS B 1 69 ? 12.68 2.113 -6.742 1 88.94 69 HIS B N 1
ATOM 2086 C CA . HIS B 1 69 ? 14.086 2.482 -6.875 1 88.94 69 HIS B CA 1
ATOM 2087 C C . HIS B 1 69 ? 14.898 1.352 -7.496 1 88.94 69 HIS B C 1
ATOM 2089 O O . HIS B 1 69 ? 15.734 1.589 -8.375 1 88.94 69 HIS B O 1
ATOM 2095 N N . ARG B 1 70 ? 14.719 0.177 -7.027 1 89.5 70 ARG B N 1
ATOM 2096 C CA . ARG B 1 70 ? 15.492 -0.981 -7.465 1 89.5 70 ARG B CA 1
ATOM 2097 C C . ARG B 1 70 ? 15.242 -1.274 -8.945 1 89.5 70 ARG B C 1
ATOM 2099 O O . ARG B 1 70 ? 16.172 -1.645 -9.672 1 89.5 70 ARG B O 1
ATOM 2106 N N . ILE B 1 71 ? 14.016 -1.134 -9.438 1 87.88 71 ILE B N 1
ATOM 2107 C CA . ILE B 1 71 ? 13.719 -1.489 -10.82 1 87.88 71 ILE B CA 1
ATOM 2108 C C . ILE B 1 71 ? 14.406 -0.506 -11.758 1 87.88 71 ILE B C 1
ATOM 2110 O O . ILE B 1 71 ? 14.719 -0.847 -12.906 1 87.88 71 ILE B O 1
ATOM 2114 N N . TYR B 1 72 ? 14.617 0.665 -11.344 1 80.94 72 TYR B N 1
ATOM 2115 C CA . TYR B 1 72 ? 15.32 1.645 -12.164 1 80.94 72 TYR B CA 1
ATOM 2116 C C . TYR B 1 72 ? 16.828 1.381 -12.164 1 80.94 72 TYR B C 1
ATOM 2118 O O . TYR B 1 72 ? 17.516 1.637 -13.156 1 80.94 72 TYR B O 1
ATOM 2126 N N . TRP B 1 73 ? 17.234 0.752 -11.117 1 78.62 73 TRP B N 1
ATOM 2127 C CA . TRP B 1 73 ? 18.672 0.532 -10.969 1 78.62 73 TRP B CA 1
ATOM 2128 C C . TRP B 1 73 ? 19.062 -0.847 -11.492 1 78.62 73 TRP B C 1
ATOM 2130 O O . TRP B 1 73 ? 20.172 -1.028 -12.008 1 78.62 73 TRP B O 1
ATOM 2140 N N . ASP B 1 74 ? 18.234 -1.708 -11.258 1 81.5 74 ASP B N 1
ATOM 2141 C CA . ASP B 1 74 ? 18.484 -3.104 -11.602 1 81.5 74 ASP B CA 1
ATOM 2142 C C . ASP B 1 74 ? 17.484 -3.605 -12.633 1 81.5 74 ASP B C 1
ATOM 2144 O O . ASP B 1 74 ? 16.406 -4.082 -12.273 1 81.5 74 ASP B O 1
ATOM 2148 N N . SER B 1 75 ? 17.922 -3.633 -13.781 1 76.62 75 SER B N 1
ATOM 2149 C CA . SER B 1 75 ? 17.031 -4.016 -14.867 1 76.62 75 SER B CA 1
ATOM 2150 C C . SER B 1 75 ? 16.719 -5.508 -14.828 1 76.62 75 SER B C 1
ATOM 2152 O O . SER B 1 75 ? 15.711 -5.953 -15.383 1 76.62 75 SER B O 1
ATOM 2154 N N . SER B 1 76 ? 17.594 -6.227 -14.195 1 87.44 76 SER B N 1
ATOM 2155 C CA . SER B 1 76 ? 17.406 -7.676 -14.18 1 87.44 76 SER B CA 1
ATOM 2156 C C . SER B 1 76 ? 16.219 -8.07 -13.289 1 87.44 76 SER B C 1
ATOM 2158 O O . SER B 1 76 ? 15.617 -9.125 -13.492 1 87.44 76 SER B O 1
ATOM 2160 N N . LEU B 1 77 ? 15.938 -7.25 -12.375 1 91.44 77 LEU B N 1
ATOM 2161 C CA . LEU B 1 77 ? 14.844 -7.551 -11.461 1 91.44 77 LEU B CA 1
ATOM 2162 C C . LEU B 1 77 ? 13.523 -7.648 -12.211 1 91.44 77 LEU B C 1
ATOM 2164 O O . LEU B 1 77 ? 12.789 -8.633 -12.07 1 91.44 77 LEU B O 1
ATOM 2168 N N . LEU B 1 78 ? 13.273 -6.664 -13.039 1 89.75 78 LEU B N 1
ATOM 2169 C CA . LEU B 1 78 ? 12.023 -6.629 -13.781 1 89.75 78 LEU B CA 1
ATOM 2170 C C . LEU B 1 78 ? 11.93 -7.82 -14.734 1 89.75 78 LEU B C 1
ATOM 2172 O O . LEU B 1 78 ? 10.844 -8.383 -14.922 1 89.75 78 LEU B O 1
ATOM 2176 N N . LYS B 1 79 ? 13.055 -8.18 -15.258 1 91.06 79 LYS B N 1
ATOM 2177 C CA . LYS B 1 79 ? 13.086 -9.32 -16.172 1 91.06 79 LYS B CA 1
ATOM 2178 C C . LYS B 1 79 ? 12.695 -10.609 -15.453 1 91.06 79 LYS B C 1
ATOM 2180 O O . LYS B 1 79 ? 11.883 -11.383 -15.961 1 91.06 79 LYS B O 1
ATOM 2185 N N . LYS B 1 80 ? 13.281 -10.75 -14.32 1 94.69 80 LYS B N 1
ATOM 2186 C CA . LYS B 1 80 ? 13.008 -11.961 -13.547 1 94.69 80 LYS B CA 1
ATOM 2187 C C . LYS B 1 80 ? 11.547 -12.008 -13.102 1 94.69 80 LYS B C 1
ATOM 2189 O O . LYS B 1 80 ? 10.914 -13.062 -13.141 1 94.69 80 LYS B O 1
ATOM 2194 N N . ILE B 1 81 ? 11.031 -10.898 -12.711 1 94.44 81 ILE B N 1
ATOM 2195 C CA . ILE B 1 81 ? 9.633 -10.812 -12.297 1 94.44 81 ILE B CA 1
ATOM 2196 C C . ILE B 1 81 ? 8.727 -11.156 -13.477 1 94.44 81 ILE B C 1
ATOM 2198 O O . ILE B 1 81 ? 7.766 -11.914 -13.328 1 94.44 81 ILE B O 1
ATOM 2202 N N . THR B 1 82 ? 9.031 -10.664 -14.641 1 94.06 82 THR B N 1
ATOM 2203 C CA . THR B 1 82 ? 8.273 -10.945 -15.852 1 94.06 82 THR B CA 1
ATOM 2204 C C . THR B 1 82 ? 8.258 -12.445 -16.141 1 94.06 82 THR B C 1
ATOM 2206 O O . THR B 1 82 ? 7.203 -13.023 -16.406 1 94.06 82 THR B O 1
ATOM 2209 N N . GLU B 1 83 ? 9.469 -13.016 -16.062 1 95.31 83 GLU B N 1
ATOM 2210 C CA . GLU B 1 83 ? 9.594 -14.453 -16.312 1 95.31 83 GLU B CA 1
ATOM 2211 C C . GLU B 1 83 ? 8.742 -15.258 -15.336 1 95.31 83 GLU B C 1
ATOM 2213 O O . GLU B 1 83 ? 8.07 -16.219 -15.734 1 95.31 83 GLU B O 1
ATOM 2218 N N . MET B 1 84 ? 8.742 -14.883 -14.094 1 96.06 84 MET B N 1
ATOM 2219 C CA . MET B 1 84 ? 7.996 -15.602 -13.062 1 96.06 84 MET B CA 1
ATOM 2220 C C . MET B 1 84 ? 6.496 -15.5 -13.32 1 96.06 84 MET B C 1
ATOM 2222 O O . MET B 1 84 ? 5.781 -16.5 -13.211 1 96.06 84 MET B O 1
ATOM 2226 N N . ILE B 1 85 ? 6.094 -14.312 -13.68 1 93.88 85 ILE B N 1
ATOM 2227 C CA . ILE B 1 85 ? 4.672 -14.094 -13.922 1 93.88 85 ILE B CA 1
ATOM 2228 C C . ILE B 1 85 ? 4.238 -14.852 -15.172 1 93.88 85 ILE B C 1
ATOM 2230 O O . ILE B 1 85 ? 3.17 -15.477 -15.188 1 93.88 85 ILE B O 1
ATOM 2234 N N . GLU B 1 86 ? 5.027 -14.875 -16.219 1 94.31 86 GLU B N 1
ATOM 2235 C CA . GLU B 1 86 ? 4.742 -15.617 -17.438 1 94.31 86 GLU B CA 1
ATOM 2236 C C . GLU B 1 86 ? 4.664 -17.125 -17.172 1 94.31 86 GLU B C 1
ATOM 2238 O O . GLU B 1 86 ? 3.779 -17.797 -17.688 1 94.31 86 GLU B O 1
ATOM 2243 N N . GLU B 1 87 ? 5.656 -17.594 -16.422 1 96.19 87 GLU B N 1
ATOM 2244 C CA . GLU B 1 87 ? 5.664 -19 -16.047 1 96.19 87 GLU B CA 1
ATOM 2245 C C . GLU B 1 87 ? 4.383 -19.391 -15.312 1 96.19 87 GLU B C 1
ATOM 2247 O O . GLU B 1 87 ? 3.766 -20.406 -15.625 1 96.19 87 GLU B O 1
ATOM 2252 N N . GLN B 1 88 ? 4.02 -18.531 -14.367 1 94.56 88 GLN B N 1
ATOM 2253 C CA . GLN B 1 88 ? 2.783 -18.797 -13.641 1 94.56 88 GLN B CA 1
ATOM 2254 C C . GLN B 1 88 ? 1.58 -18.797 -14.578 1 94.56 88 GLN B C 1
ATOM 2256 O O . GLN B 1 88 ? 0.729 -19.688 -14.508 1 94.56 88 GLN B O 1
ATOM 2261 N N . THR B 1 89 ? 1.498 -17.828 -15.383 1 93.88 89 THR B N 1
ATOM 2262 C CA . THR B 1 89 ? 0.408 -17.719 -16.344 1 93.88 89 THR B CA 1
ATOM 2263 C C . THR B 1 89 ? 0.352 -18.969 -17.234 1 93.88 89 THR B C 1
ATOM 2265 O O . THR B 1 89 ? -0.728 -19.5 -17.5 1 93.88 89 THR B O 1
ATOM 2268 N N . SER B 1 90 ? 1.505 -19.469 -17.719 1 97 90 SER B N 1
ATOM 2269 C CA . SER B 1 90 ? 1.587 -20.656 -18.562 1 97 90 SER B CA 1
ATOM 2270 C C . SER B 1 90 ? 1.032 -21.875 -17.844 1 97 90 SER B C 1
ATOM 2272 O O . SER B 1 90 ? 0.281 -22.656 -18.438 1 97 90 SER B O 1
ATOM 2274 N N . TYR B 1 91 ? 1.382 -21.984 -16.578 1 95.38 91 TYR B N 1
ATOM 2275 C CA . TYR B 1 91 ? 0.875 -23.094 -15.797 1 95.38 91 TYR B CA 1
ATOM 2276 C C . TYR B 1 91 ? -0.638 -23.016 -15.641 1 95.38 91 TYR B C 1
ATOM 2278 O O . TYR B 1 91 ? -1.344 -24.016 -15.82 1 95.38 91 TYR B O 1
ATOM 2286 N N . GLU B 1 92 ? -0.995 -21.844 -15.352 1 95.06 92 GLU B N 1
ATOM 2287 C CA . GLU B 1 92 ? -2.43 -21.656 -15.156 1 95.06 92 GLU B CA 1
ATOM 2288 C C . GLU B 1 92 ? -3.203 -21.969 -16.438 1 95.06 92 GLU B C 1
ATOM 2290 O O . GLU B 1 92 ? -4.25 -22.625 -16.391 1 95.06 92 GLU B O 1
ATOM 2295 N N . GLU B 1 93 ? -2.725 -21.609 -17.531 1 96.69 93 GLU B N 1
ATOM 2296 C CA . GLU B 1 93 ? -3.328 -21.906 -18.828 1 96.69 93 GLU B CA 1
ATOM 2297 C C . GLU B 1 93 ? -3.307 -23.406 -19.125 1 96.69 93 GLU B C 1
ATOM 2299 O O . GLU B 1 93 ? -4.293 -23.953 -19.609 1 96.69 93 GLU B O 1
ATOM 2304 N N . LYS B 1 94 ? -2.184 -23.984 -18.953 1 97.62 94 LYS B N 1
ATOM 2305 C CA . LYS B 1 94 ? -2.047 -25.422 -19.156 1 97.62 94 LYS B CA 1
ATOM 2306 C C . LYS B 1 94 ? -3.072 -26.203 -18.328 1 97.62 94 LYS B C 1
ATOM 2308 O O . LYS B 1 94 ? -3.744 -27.094 -18.859 1 97.62 94 LYS B O 1
ATOM 2313 N N . TRP B 1 95 ? -3.158 -25.812 -17.078 1 97.12 95 TRP B N 1
ATOM 2314 C CA . TRP B 1 95 ? -4.105 -26.5 -16.203 1 97.12 95 TRP B CA 1
ATOM 2315 C C . TRP B 1 95 ? -5.535 -26.297 -16.688 1 97.12 95 TRP B C 1
ATOM 2317 O O . TRP B 1 95 ? -6.34 -27.234 -16.672 1 97.12 95 TRP B O 1
ATOM 2327 N N . TRP B 1 96 ? -5.797 -25.156 -17.141 1 96.75 96 TRP B N 1
ATOM 2328 C CA . TRP B 1 96 ? -7.125 -24.859 -17.656 1 96.75 96 TRP B CA 1
ATOM 2329 C C . TRP B 1 96 ? -7.418 -25.672 -18.906 1 96.75 96 TRP B C 1
ATOM 2331 O O . TRP B 1 96 ? -8.477 -26.281 -19.031 1 96.75 96 TRP B O 1
ATOM 2341 N N . ASN B 1 97 ? -6.516 -25.719 -19.891 1 97.62 97 ASN B N 1
ATOM 2342 C CA . ASN B 1 97 ? -6.66 -26.469 -21.141 1 97.62 97 ASN B CA 1
ATOM 2343 C C . ASN B 1 97 ? -6.805 -27.969 -20.891 1 97.62 97 ASN B C 1
ATOM 2345 O O . ASN B 1 97 ? -7.605 -28.625 -21.547 1 97.62 97 ASN B O 1
ATOM 2349 N N . ASP B 1 98 ? -5.961 -28.406 -19.984 1 97.19 98 ASP B N 1
ATOM 2350 C CA . ASP B 1 98 ? -6.031 -29.828 -19.641 1 97.19 98 ASP B CA 1
ATOM 2351 C C . ASP B 1 98 ? -7.398 -30.188 -19.078 1 97.19 98 ASP B C 1
ATOM 2353 O O . ASP B 1 98 ? -7.953 -31.25 -19.391 1 97.19 98 ASP B O 1
ATOM 2357 N N . ARG B 1 99 ? -7.805 -29.297 -18.297 1 96.62 99 ARG B N 1
ATOM 2358 C CA . ARG B 1 99 ? -9.133 -29.547 -17.734 1 96.62 99 ARG B CA 1
ATOM 2359 C C . ARG B 1 99 ? -10.195 -29.547 -18.812 1 96.62 99 ARG B C 1
ATOM 2361 O O . ARG B 1 99 ? -11.062 -30.438 -18.844 1 96.62 99 ARG B O 1
ATOM 2368 N N . GLN B 1 100 ? -10.094 -28.656 -19.766 1 96.62 100 GLN B N 1
ATOM 2369 C CA . GLN B 1 100 ? -11.031 -28.578 -20.891 1 96.62 100 GLN B CA 1
ATOM 2370 C C . GLN B 1 100 ? -10.93 -29.797 -21.781 1 96.62 100 GLN B C 1
ATOM 2372 O O . GLN B 1 100 ? -11.938 -30.297 -22.281 1 96.62 100 GLN B O 1
ATOM 2377 N N . ALA B 1 101 ? -9.727 -30.234 -22.031 1 96.62 101 ALA B N 1
ATOM 2378 C CA . ALA B 1 101 ? -9.492 -31.422 -22.828 1 96.62 101 ALA B CA 1
ATOM 2379 C C . ALA B 1 101 ? -10.148 -32.656 -22.203 1 96.62 101 ALA B C 1
ATOM 2381 O O . ALA B 1 101 ? -10.695 -33.5 -22.906 1 96.62 101 ALA B O 1
ATOM 2382 N N . LEU B 1 102 ? -10.062 -32.656 -20.859 1 94.25 102 LEU B N 1
ATOM 2383 C CA . LEU B 1 102 ? -10.695 -33.75 -20.125 1 94.25 102 LEU B CA 1
ATOM 2384 C C . LEU B 1 102 ? -12.211 -33.75 -20.328 1 94.25 102 LEU B C 1
ATOM 2386 O O . LEU B 1 102 ? -12.82 -34.781 -20.594 1 94.25 102 LEU B O 1
ATOM 2390 N N . ILE B 1 103 ? -12.711 -32.562 -20.281 1 95.25 103 ILE B N 1
ATOM 2391 C CA . ILE B 1 103 ? -14.148 -32.406 -20.469 1 95.25 103 ILE B CA 1
ATOM 2392 C C . ILE B 1 103 ? -14.539 -32.781 -21.891 1 95.25 103 ILE B C 1
ATOM 2394 O O . ILE B 1 103 ? -15.492 -33.531 -22.094 1 95.25 103 ILE B O 1
ATOM 2398 N N . LYS B 1 104 ? -13.766 -32.375 -22.922 1 95.25 104 LYS B N 1
ATOM 2399 C CA . LYS B 1 104 ? -14.023 -32.656 -24.328 1 95.25 104 LYS B CA 1
ATOM 2400 C C . LYS B 1 104 ? -13.914 -34.156 -24.625 1 95.25 104 LYS B C 1
ATOM 2402 O O . LYS B 1 104 ? -14.719 -34.688 -25.375 1 95.25 104 LYS B O 1
ATOM 2407 N N . SER B 1 105 ? -12.898 -34.844 -24.062 1 92.38 105 SER B N 1
ATOM 2408 C CA . SER B 1 105 ? -12.711 -36.281 -24.234 1 92.38 105 SER B CA 1
ATOM 2409 C C . SER B 1 105 ? -13.922 -37.062 -23.719 1 92.38 105 SER B C 1
ATOM 2411 O O . SER B 1 105 ? -14.359 -38.031 -24.359 1 92.38 105 SER B O 1
ATOM 2413 N N . TRP B 1 106 ? -14.414 -36.562 -22.641 1 90.25 106 TRP B N 1
ATOM 2414 C CA . TRP B 1 106 ? -15.586 -37.188 -22.062 1 90.25 106 TRP B CA 1
ATOM 2415 C C . TRP B 1 106 ? -16.828 -36.969 -22.922 1 90.25 106 TRP B C 1
ATOM 2417 O O . TRP B 1 106 ? -17.625 -37.875 -23.141 1 90.25 106 TRP B O 1
ATOM 2427 N N . GLU B 1 107 ? -16.906 -35.781 -23.453 1 90.38 107 GLU B N 1
ATOM 2428 C CA . GLU B 1 107 ? -18.031 -35.469 -24.328 1 90.38 107 GLU B CA 1
ATOM 2429 C C . GLU B 1 107 ? -18 -36.312 -25.594 1 90.38 107 GLU B C 1
ATOM 2431 O O . GLU B 1 107 ? -19.031 -36.812 -26.047 1 90.38 107 GLU B O 1
ATOM 2436 N N . SER B 1 108 ? -16.812 -36.562 -26.188 1 91.44 108 SER B N 1
ATOM 2437 C CA . SER B 1 108 ? -16.641 -37.375 -27.391 1 91.44 108 SER B CA 1
ATOM 2438 C C . SER B 1 108 ? -16.969 -38.844 -27.109 1 91.44 108 SER B C 1
ATOM 2440 O O . SER B 1 108 ? -17.609 -39.5 -27.938 1 91.44 108 SER B O 1
ATOM 2442 N N . LYS B 1 109 ? -16.5 -39.312 -25.984 1 86.88 109 LYS B N 1
ATOM 2443 C CA . LYS B 1 109 ? -16.797 -40.688 -25.562 1 86.88 109 LYS B CA 1
ATOM 2444 C C . LYS B 1 109 ? -18.297 -40.875 -25.422 1 86.88 109 LYS B C 1
ATOM 2446 O O . LYS B 1 109 ? -18.828 -41.906 -25.828 1 86.88 109 LYS B O 1
ATOM 2451 N N . LYS B 1 110 ? -18.828 -39.875 -24.906 1 85.81 110 LYS B N 1
ATOM 2452 C CA . LYS B 1 110 ? -20.281 -39.938 -24.734 1 85.81 110 LYS B CA 1
ATOM 2453 C C . LYS B 1 110 ? -21 -40 -26.078 1 85.81 110 LYS B C 1
ATOM 2455 O O . LYS B 1 110 ? -21.953 -40.75 -26.25 1 85.81 110 LYS B O 1
ATOM 2460 N N . GLU B 1 111 ? -20.516 -39.219 -27.016 1 86.19 111 GLU B N 1
ATOM 2461 C CA . GLU B 1 111 ? -21.125 -39.156 -28.344 1 86.19 111 GLU B CA 1
ATOM 2462 C C . GLU B 1 111 ? -20.953 -40.5 -29.078 1 86.19 111 GLU B C 1
ATOM 2464 O O . GLU B 1 111 ? -21.891 -41 -29.719 1 86.19 111 GLU B O 1
ATOM 2469 N N . VAL B 1 112 ? -19.734 -41.156 -29.047 1 86.5 112 VAL B N 1
ATOM 2470 C CA . VAL B 1 112 ? -19.453 -42.438 -29.688 1 86.5 112 VAL B CA 1
ATOM 2471 C C . VAL B 1 112 ? -20.312 -43.531 -29.078 1 86.5 112 VAL B C 1
ATOM 2473 O O . VAL B 1 112 ? -20.875 -44.344 -29.797 1 86.5 112 VAL B O 1
ATOM 2476 N N . ASN B 1 113 ? -20.438 -43.5 -27.828 1 85 113 ASN B N 1
ATOM 2477 C CA . ASN B 1 113 ? -21.266 -44.5 -27.156 1 85 113 ASN B CA 1
ATOM 2478 C C . ASN B 1 113 ? -22.734 -44.375 -27.562 1 85 113 ASN B C 1
ATOM 2480 O O . ASN B 1 113 ? -23.406 -45.406 -27.719 1 85 113 ASN B O 1
ATOM 2484 N N . LYS B 1 114 ? -23.094 -43.125 -27.766 1 83.88 114 LYS B N 1
ATOM 2485 C CA . LYS B 1 114 ? -24.469 -42.906 -28.203 1 83.88 114 LYS B CA 1
ATOM 2486 C C . LYS B 1 114 ? -24.703 -43.469 -29.594 1 83.88 114 LYS B C 1
ATOM 2488 O O . LYS B 1 114 ? -25.734 -44.094 -29.859 1 83.88 114 LYS B O 1
ATOM 2493 N N . VAL B 1 115 ? -23.656 -43.344 -30.5 1 87 115 VAL B N 1
ATOM 2494 C CA . VAL B 1 115 ? -23.75 -43.812 -31.875 1 87 115 VAL B CA 1
ATOM 2495 C C . VAL B 1 115 ? -23.75 -45.344 -31.891 1 87 115 VAL B C 1
ATOM 2497 O O . VAL B 1 115 ? -24.531 -45.938 -32.625 1 87 115 VAL B O 1
ATOM 2500 N N . ILE B 1 116 ? -22.953 -45.969 -31.188 1 86.06 116 ILE B N 1
ATOM 2501 C CA . ILE B 1 116 ? -22.844 -47.406 -31.109 1 86.06 116 ILE B CA 1
ATOM 2502 C C . ILE B 1 116 ? -24.141 -48 -30.547 1 86.06 116 ILE B C 1
ATOM 2504 O O . ILE B 1 116 ? -24.656 -49 -31.047 1 86.06 116 ILE B O 1
ATOM 2508 N N . ALA B 1 117 ? -24.609 -47.25 -29.641 1 85.44 117 ALA B N 1
ATOM 2509 C CA . ALA B 1 117 ? -25.875 -47.719 -29.047 1 85.44 117 ALA B CA 1
ATOM 2510 C C . ALA B 1 117 ? -27 -47.656 -30.078 1 85.44 117 ALA B C 1
ATOM 2512 O O . ALA B 1 117 ? -27.828 -48.594 -30.141 1 85.44 117 ALA B O 1
ATOM 2513 N N . ASN B 1 118 ? -26.844 -46.719 -30.906 1 84.25 118 ASN B N 1
ATOM 2514 C CA . ASN B 1 118 ? -27.875 -46.531 -31.922 1 84.25 118 ASN B CA 1
ATOM 2515 C C . ASN B 1 118 ? -27.766 -47.625 -33 1 84.25 118 ASN B C 1
ATOM 2517 O O . ASN B 1 118 ? -28.781 -48.094 -33.531 1 84.25 118 ASN B O 1
ATOM 2521 N N . VAL B 1 119 ? -26.547 -48.156 -33.312 1 86.69 119 VAL B N 1
ATOM 2522 C CA . VAL B 1 119 ? -26.312 -49.125 -34.375 1 86.69 119 VAL B CA 1
ATOM 2523 C C . VAL B 1 119 ? -26.453 -50.531 -33.844 1 86.69 119 VAL B C 1
ATOM 2525 O O . VAL B 1 119 ? -27.016 -51.406 -34.531 1 86.69 119 VAL B O 1
ATOM 2528 N N . SER B 1 120 ? -25.906 -50.656 -32.719 1 85 120 SER B N 1
ATOM 2529 C CA . SER B 1 120 ? -25.891 -52 -32.188 1 85 120 SER B CA 1
ATOM 2530 C C . SER B 1 120 ? -27.125 -52.281 -31.344 1 85 120 SER B C 1
ATOM 2532 O O . SER B 1 120 ? -27.469 -53.438 -31.094 1 85 120 SER B O 1
ATOM 2534 N N . GLY B 1 121 ? -27.703 -51.25 -30.797 1 81.31 121 GLY B N 1
ATOM 2535 C CA . GLY B 1 121 ? -28.875 -51.344 -29.938 1 81.31 121 GLY B CA 1
ATOM 2536 C C . GLY B 1 121 ? -28.531 -51.562 -28.469 1 81.31 121 GLY B C 1
ATOM 2537 O O . GLY B 1 121 ? -29.422 -51.656 -27.625 1 81.31 121 GLY B O 1
ATOM 2538 N N . ILE B 1 122 ? -27.047 -51.562 -28.156 1 77.12 122 ILE B N 1
ATOM 2539 C CA . ILE B 1 122 ? -26.594 -51.781 -26.797 1 77.12 122 ILE B CA 1
ATOM 2540 C C . ILE B 1 122 ? -25.953 -50.531 -26.25 1 77.12 122 ILE B C 1
ATOM 2542 O O . ILE B 1 122 ? -25.016 -49.969 -26.844 1 77.12 122 ILE B O 1
ATOM 2546 N N . GLU B 1 123 ? -26.609 -49.969 -25.281 1 72.25 123 GLU B N 1
ATOM 2547 C CA . GLU B 1 123 ? -26.078 -48.781 -24.672 1 72.25 123 GLU B CA 1
ATOM 2548 C C . GLU B 1 123 ? -24.922 -49.094 -23.719 1 72.25 123 GLU B C 1
ATOM 2550 O O . GLU B 1 123 ? -25.078 -49.906 -22.812 1 72.25 123 GLU B O 1
ATOM 2555 N N . LYS B 1 124 ? -23.703 -48.844 -24.125 1 69.12 124 LYS B N 1
ATOM 2556 C CA . LYS B 1 124 ? -22.562 -49.031 -23.234 1 69.12 124 LYS B CA 1
ATOM 2557 C C . LYS B 1 124 ? -22.594 -48.062 -22.078 1 69.12 124 LYS B C 1
ATOM 2559 O O . LYS B 1 124 ? -22.656 -46.844 -22.281 1 69.12 124 LYS B O 1
ATOM 2564 N N . VAL B 1 125 ? -23.109 -48.438 -20.938 1 59.59 125 VAL B N 1
ATOM 2565 C CA . VAL B 1 125 ? -23.172 -47.594 -19.75 1 59.59 125 VAL B CA 1
ATOM 2566 C C . VAL B 1 125 ? -21.75 -47.312 -19.234 1 59.59 125 VAL B C 1
ATOM 2568 O O . VAL B 1 125 ? -21.016 -48.25 -18.906 1 59.59 125 VAL B O 1
ATOM 2571 N N . SER B 1 126 ? -21.016 -46.438 -19.812 1 61.94 126 SER B N 1
ATOM 2572 C CA . SER B 1 126 ? -19.672 -46.156 -19.312 1 61.94 126 SER B CA 1
ATOM 2573 C C . SER B 1 126 ? -19.703 -45.688 -17.859 1 61.94 126 SER B C 1
ATOM 2575 O O . SER B 1 126 ? -20.453 -44.781 -17.5 1 61.94 126 SER B O 1
ATOM 2577 N N . ASP B 1 127 ? -19.375 -46.5 -16.828 1 59.75 127 ASP B N 1
ATOM 2578 C CA . ASP B 1 127 ? -19.203 -46.188 -15.406 1 59.75 127 ASP B CA 1
ATOM 2579 C C . ASP B 1 127 ? -18.297 -44.969 -15.203 1 59.75 127 ASP B C 1
ATOM 2581 O O . ASP B 1 127 ? -18.094 -44.531 -14.078 1 59.75 127 ASP B O 1
ATOM 2585 N N . GLU B 1 128 ? -17.859 -44.5 -16.234 1 63.25 128 GLU B N 1
ATOM 2586 C CA . GLU B 1 128 ? -16.859 -43.438 -16.109 1 63.25 128 GLU B CA 1
ATOM 2587 C C . GLU B 1 128 ? -17.5 -42.094 -15.758 1 63.25 128 GLU B C 1
ATOM 2589 O O . GLU B 1 128 ? -18.484 -41.688 -16.391 1 63.25 128 GLU B O 1
ATOM 2594 N N . ASN B 1 129 ? -17.172 -41.562 -14.391 1 81.5 129 ASN B N 1
ATOM 2595 C CA . ASN B 1 129 ? -17.766 -40.375 -13.828 1 81.5 129 ASN B CA 1
ATOM 2596 C C . ASN B 1 129 ? -16.859 -39.156 -14.047 1 81.5 129 ASN B C 1
ATOM 2598 O O . ASN B 1 129 ? -15.781 -39.062 -13.461 1 81.5 129 ASN B O 1
ATOM 2602 N N . ILE B 1 130 ? -17.141 -38.406 -14.852 1 85.62 130 ILE B N 1
ATOM 2603 C CA . ILE B 1 130 ? -16.391 -37.219 -15.195 1 85.62 130 ILE B CA 1
ATOM 2604 C C . ILE B 1 130 ? -16.125 -36.375 -13.938 1 85.62 130 ILE B C 1
ATOM 2606 O O . ILE B 1 130 ? -15.07 -35.781 -13.805 1 85.62 130 ILE B O 1
ATOM 2610 N N . GLU B 1 131 ? -17.125 -36.469 -13.023 1 87.62 131 GLU B N 1
ATOM 2611 C CA . GLU B 1 131 ? -17 -35.656 -11.805 1 87.62 131 GLU B CA 1
ATOM 2612 C C . GLU B 1 131 ? -15.812 -36.125 -10.969 1 87.62 131 GLU B C 1
ATOM 2614 O O . GLU B 1 131 ? -15.078 -35.312 -10.414 1 87.62 131 GLU B O 1
ATOM 2619 N N . GLN B 1 132 ? -15.719 -37.406 -10.859 1 89.88 132 GLN B N 1
ATOM 2620 C CA . GLN B 1 132 ? -14.617 -37.969 -10.086 1 89.88 132 GLN B CA 1
ATOM 2621 C C . GLN B 1 132 ? -13.273 -37.688 -10.758 1 89.88 132 GLN B C 1
ATOM 2623 O O . GLN B 1 132 ? -12.281 -37.438 -10.086 1 89.88 132 GLN B O 1
ATOM 2628 N N . GLU B 1 133 ? -13.203 -37.75 -12.031 1 92.62 133 GLU B N 1
ATOM 2629 C CA . GLU B 1 133 ? -11.977 -37.469 -12.773 1 92.62 133 GLU B CA 1
ATOM 2630 C C . GLU B 1 133 ? -11.578 -36 -12.664 1 92.62 133 GLU B C 1
ATOM 2632 O O . GLU B 1 133 ? -10.406 -35.688 -12.477 1 92.62 133 GLU B O 1
ATOM 2637 N N . LEU B 1 134 ? -12.594 -35.188 -12.672 1 93.38 134 LEU B N 1
ATOM 2638 C CA . LEU B 1 134 ? -12.344 -33.75 -12.555 1 93.38 134 LEU B CA 1
ATOM 2639 C C . LEU B 1 134 ? -11.875 -33.406 -11.148 1 93.38 134 LEU B C 1
ATOM 2641 O O . LEU B 1 134 ? -10.992 -32.562 -10.977 1 93.38 134 LEU B O 1
ATOM 2645 N N . LEU B 1 135 ? -12.469 -33.969 -10.164 1 93.94 135 LEU B N 1
ATOM 2646 C CA . LEU B 1 135 ? -12.055 -33.75 -8.781 1 93.94 135 LEU B CA 1
ATOM 2647 C C . LEU B 1 135 ? -10.609 -34.188 -8.562 1 93.94 135 LEU B C 1
ATOM 2649 O O . LEU B 1 135 ? -9.844 -33.469 -7.887 1 93.94 135 LEU B O 1
ATOM 2653 N N . SER B 1 136 ? -10.328 -35.344 -9.047 1 95.44 136 SER B N 1
ATOM 2654 C CA . SER B 1 136 ? -8.961 -35.844 -8.938 1 95.44 136 SER B CA 1
ATOM 2655 C C . SER B 1 136 ? -7.973 -34.906 -9.594 1 95.44 136 SER B C 1
ATOM 2657 O O . SER B 1 136 ? -6.902 -34.625 -9.047 1 95.44 136 SER B O 1
ATOM 2659 N N . TYR B 1 137 ? -8.367 -34.344 -10.695 1 97.31 137 TYR B N 1
ATOM 2660 C CA . TYR B 1 137 ? -7.516 -33.375 -11.398 1 97.31 137 TYR B CA 1
ATOM 2661 C C . TYR B 1 137 ? -7.355 -32.094 -10.594 1 97.31 137 TYR B C 1
ATOM 2663 O O . TYR B 1 137 ? -6.25 -31.578 -10.469 1 97.31 137 TYR B O 1
ATOM 2671 N N . ASP B 1 138 ? -8.422 -31.625 -10.086 1 96.5 138 ASP B N 1
ATOM 2672 C CA . ASP B 1 138 ? -8.406 -30.391 -9.32 1 96.5 138 ASP B CA 1
ATOM 2673 C C . ASP B 1 138 ? -7.527 -30.516 -8.078 1 96.5 138 ASP B C 1
ATOM 2675 O O . ASP B 1 138 ? -6.871 -29.547 -7.68 1 96.5 138 ASP B O 1
ATOM 2679 N N . LEU B 1 139 ? -7.586 -31.656 -7.414 1 97 139 LEU B N 1
ATOM 2680 C CA . LEU B 1 139 ? -6.738 -31.891 -6.25 1 97 139 LEU B CA 1
ATOM 2681 C C . LEU B 1 139 ? -5.266 -31.875 -6.641 1 97 139 LEU B C 1
ATOM 2683 O O . LEU B 1 139 ? -4.43 -31.344 -5.895 1 97 139 LEU B O 1
ATOM 2687 N N . LYS B 1 140 ? -4.996 -32.406 -7.77 1 97.88 140 LYS B N 1
ATOM 2688 C CA . LYS B 1 140 ? -3.631 -32.375 -8.281 1 97.88 140 LYS B CA 1
ATOM 2689 C C . LYS B 1 140 ? -3.174 -30.953 -8.547 1 97.88 140 LYS B C 1
ATOM 2691 O O . LYS B 1 140 ? -2.051 -30.578 -8.195 1 97.88 140 LYS B O 1
ATOM 2696 N N . VAL B 1 141 ? -4.016 -30.219 -9.133 1 97.56 141 VAL B N 1
ATOM 2697 C CA . VAL B 1 141 ? -3.717 -28.828 -9.438 1 97.56 141 VAL B CA 1
ATOM 2698 C C . VAL B 1 141 ? -3.51 -28.031 -8.148 1 97.56 141 VAL B C 1
ATOM 2700 O O . VAL B 1 141 ? -2.609 -27.203 -8.062 1 97.56 141 VAL B O 1
ATOM 2703 N N . HIS B 1 142 ? -4.328 -28.25 -7.191 1 96.88 142 HIS B N 1
ATOM 2704 C CA . HIS B 1 142 ? -4.207 -27.578 -5.902 1 96.88 142 HIS B CA 1
ATOM 2705 C C . HIS B 1 142 ? -2.836 -27.828 -5.281 1 96.88 142 HIS B C 1
ATOM 2707 O O . HIS B 1 142 ? -2.203 -26.906 -4.77 1 96.88 142 HIS B O 1
ATOM 2713 N N . ARG B 1 143 ? -2.479 -29.047 -5.23 1 97.56 143 ARG B N 1
ATOM 2714 C CA . ARG B 1 143 ? -1.157 -29.391 -4.715 1 97.56 143 ARG B CA 1
ATOM 2715 C C . ARG B 1 143 ? -0.059 -28.703 -5.52 1 97.56 143 ARG B C 1
ATOM 2717 O O . ARG B 1 143 ? 0.923 -28.219 -4.949 1 97.56 143 ARG B O 1
ATOM 2724 N N . ALA B 1 144 ? -0.177 -28.656 -6.832 1 97.62 144 ALA B N 1
ATOM 2725 C CA . ALA B 1 144 ? 0.791 -28 -7.715 1 97.62 144 ALA B CA 1
ATOM 2726 C C . ALA B 1 144 ? 0.879 -26.516 -7.43 1 97.62 144 ALA B C 1
ATOM 2728 O O . ALA B 1 144 ? 1.97 -25.938 -7.438 1 97.62 144 ALA B O 1
ATOM 2729 N N . ILE B 1 145 ? -0.249 -25.875 -7.16 1 96.19 145 ILE B N 1
ATOM 2730 C CA . ILE B 1 145 ? -0.3 -24.453 -6.848 1 96.19 145 ILE B CA 1
ATOM 2731 C C . ILE B 1 145 ? 0.444 -24.188 -5.543 1 96.19 145 ILE B C 1
ATOM 2733 O O . ILE B 1 145 ? 1.205 -23.219 -5.445 1 96.19 145 ILE B O 1
ATOM 2737 N N . GLN B 1 146 ? 0.239 -25.047 -4.562 1 95.56 146 GLN B N 1
ATOM 2738 C CA . GLN B 1 146 ? 0.911 -24.891 -3.277 1 95.56 146 GLN B CA 1
ATOM 2739 C C . GLN B 1 146 ? 2.424 -25 -3.432 1 95.56 146 GLN B C 1
ATOM 2741 O O . GLN B 1 146 ? 3.172 -24.203 -2.855 1 95.56 146 GLN B O 1
ATOM 2746 N N . GLU B 1 147 ? 2.76 -25.984 -4.129 1 96.5 147 GLU B N 1
ATOM 2747 C CA . GLU B 1 147 ? 4.188 -26.188 -4.363 1 96.5 147 GLU B CA 1
ATOM 2748 C C . GLU B 1 147 ? 4.797 -25 -5.121 1 96.5 147 GLU B C 1
ATOM 2750 O O . GLU B 1 147 ? 5.891 -24.547 -4.789 1 96.5 147 GLU B O 1
ATOM 2755 N N . MET B 1 148 ? 4.113 -24.516 -6.125 1 96.19 148 MET B N 1
ATOM 2756 C CA . MET B 1 148 ? 4.57 -23.359 -6.902 1 96.19 148 MET B CA 1
ATOM 2757 C C . MET B 1 148 ? 4.676 -22.125 -6.027 1 96.19 148 MET B C 1
ATOM 2759 O O . MET B 1 148 ? 5.637 -21.359 -6.141 1 96.19 148 MET B O 1
ATOM 2763 N N . SER B 1 149 ? 3.668 -21.906 -5.152 1 93 149 SER B N 1
ATOM 2764 C CA . SER B 1 149 ? 3.666 -20.766 -4.242 1 93 149 SER B CA 1
ATOM 2765 C C . SER B 1 149 ? 4.891 -20.781 -3.334 1 93 149 SER B C 1
ATOM 2767 O O . SER B 1 149 ? 5.523 -19.75 -3.117 1 93 149 SER B O 1
ATOM 2769 N N . LYS B 1 150 ? 5.188 -21.953 -2.787 1 93.94 150 LYS B N 1
ATOM 2770 C CA . LYS B 1 150 ? 6.363 -22.078 -1.933 1 93.94 150 LYS B CA 1
ATOM 2771 C C . LYS B 1 150 ? 7.641 -21.781 -2.703 1 93.94 150 LYS B C 1
ATOM 2773 O O . LYS B 1 150 ? 8.531 -21.094 -2.189 1 93.94 150 LYS B O 1
ATOM 2778 N N . ALA B 1 151 ? 7.727 -22.266 -3.881 1 96 151 ALA B N 1
ATOM 2779 C CA . ALA B 1 151 ? 8.883 -22.016 -4.73 1 96 151 ALA B CA 1
ATOM 2780 C C . ALA B 1 151 ? 9.016 -20.531 -5.066 1 96 151 ALA B C 1
ATOM 2782 O O . ALA B 1 151 ? 10.117 -19.984 -5.059 1 96 151 ALA B O 1
ATOM 2783 N N . GLN B 1 152 ? 7.918 -19.922 -5.379 1 96.25 152 GLN B N 1
ATOM 2784 C CA . GLN B 1 152 ? 7.914 -18.5 -5.719 1 96.25 152 GLN B CA 1
ATOM 2785 C C . GLN B 1 152 ? 8.328 -17.656 -4.523 1 96.25 152 GLN B C 1
ATOM 2787 O O . GLN B 1 152 ? 9.047 -16.656 -4.684 1 96.25 152 GLN B O 1
ATOM 2792 N N . GLU B 1 153 ? 7.867 -17.984 -3.367 1 94.69 153 GLU B N 1
ATOM 2793 C CA . GLU B 1 153 ? 8.25 -17.234 -2.168 1 94.69 153 GLU B CA 1
ATOM 2794 C C . GLU B 1 153 ? 9.758 -17.312 -1.938 1 94.69 153 GLU B C 1
ATOM 2796 O O . GLU B 1 153 ? 10.383 -16.328 -1.537 1 94.69 153 GLU B O 1
ATOM 2801 N N . LYS B 1 154 ? 10.297 -18.453 -2.15 1 95.56 154 LYS B N 1
ATOM 2802 C CA . LYS B 1 154 ? 11.742 -18.609 -2.025 1 95.56 154 LYS B CA 1
ATOM 2803 C C . LYS B 1 154 ? 12.477 -17.75 -3.055 1 95.56 154 LYS B C 1
ATOM 2805 O O . LYS B 1 154 ? 13.523 -17.172 -2.756 1 95.56 154 LYS B O 1
ATOM 2810 N N . GLU B 1 155 ? 11.992 -17.688 -4.285 1 96.81 155 GLU B N 1
ATOM 2811 C CA . GLU B 1 155 ? 12.578 -16.859 -5.328 1 96.81 155 GLU B CA 1
ATOM 2812 C C . GLU B 1 155 ? 12.5 -15.375 -4.961 1 96.81 155 GLU B C 1
ATOM 2814 O O . GLU B 1 155 ? 13.445 -14.625 -5.203 1 96.81 155 GLU B O 1
ATOM 2819 N N . PHE B 1 156 ? 11.328 -14.961 -4.367 1 96.5 156 PHE B N 1
ATOM 2820 C CA . PHE B 1 156 ? 11.164 -13.578 -3.922 1 96.5 156 PHE B CA 1
ATOM 2821 C C . PHE B 1 156 ? 12.188 -13.234 -2.846 1 96.5 156 PHE B C 1
ATOM 2823 O O . PHE B 1 156 ? 12.727 -12.125 -2.828 1 96.5 156 PHE B O 1
ATOM 2830 N N . GLN B 1 157 ? 12.43 -14.164 -2.004 1 95.69 157 GLN B N 1
ATOM 2831 C CA . GLN B 1 157 ? 13.438 -13.977 -0.963 1 95.69 157 GLN B CA 1
ATOM 2832 C C . GLN B 1 157 ? 14.82 -13.773 -1.567 1 95.69 157 GLN B C 1
ATOM 2834 O O . GLN B 1 157 ? 15.547 -12.859 -1.166 1 95.69 157 GLN B O 1
ATOM 2839 N N . ARG B 1 158 ? 15.156 -14.555 -2.527 1 95.69 158 ARG B N 1
ATOM 2840 C CA . ARG B 1 158 ? 16.453 -14.461 -3.189 1 95.69 158 ARG B CA 1
ATOM 2841 C C . ARG B 1 158 ? 16.594 -13.141 -3.93 1 95.69 158 ARG B C 1
ATOM 2843 O O . ARG B 1 158 ? 17.688 -12.562 -3.965 1 95.69 158 ARG B O 1
ATOM 2850 N N . LEU B 1 159 ? 15.492 -12.68 -4.5 1 95.94 159 LEU B N 1
ATOM 2851 C CA . LEU B 1 159 ? 15.492 -11.445 -5.27 1 95.94 159 LEU B CA 1
ATOM 2852 C C . LEU B 1 159 ? 15.469 -10.227 -4.348 1 95.94 159 LEU B C 1
ATOM 2854 O O . LEU B 1 159 ? 15.617 -9.094 -4.805 1 95.94 159 LEU B O 1
ATOM 2858 N N . GLY B 1 160 ? 15.133 -10.453 -3.039 1 95.69 160 GLY B N 1
ATOM 2859 C CA . GLY B 1 160 ? 15.102 -9.359 -2.082 1 95.69 160 GLY B CA 1
ATOM 2860 C C . GLY B 1 160 ? 13.805 -8.57 -2.115 1 95.69 160 GLY B C 1
ATOM 2861 O O . GLY B 1 160 ? 13.812 -7.344 -2.016 1 95.69 160 GLY B O 1
ATOM 2862 N N . ILE B 1 161 ? 12.781 -9.281 -2.33 1 96.94 161 ILE B N 1
ATOM 2863 C CA . ILE B 1 161 ? 11.477 -8.617 -2.336 1 96.94 161 ILE B CA 1
ATOM 2864 C C . ILE B 1 161 ? 11 -8.398 -0.902 1 96.94 161 ILE B C 1
ATOM 2866 O O . ILE B 1 161 ? 10.898 -9.352 -0.125 1 96.94 161 ILE B O 1
ATOM 2870 N N . PRO B 1 162 ? 10.625 -7.164 -0.535 1 96.31 162 PRO B N 1
ATOM 2871 C CA . PRO B 1 162 ? 10.148 -6.895 0.824 1 96.31 162 PRO B CA 1
ATOM 2872 C C . PRO B 1 162 ? 8.977 -7.781 1.224 1 96.31 162 PRO B C 1
ATOM 2874 O O . PRO B 1 162 ? 8.141 -8.125 0.383 1 96.31 162 PRO B O 1
ATOM 2877 N N . PHE B 1 163 ? 8.922 -8.125 2.535 1 95.62 163 PHE B N 1
ATOM 2878 C CA . PHE B 1 163 ? 7.863 -8.914 3.158 1 95.62 163 PHE B CA 1
ATOM 2879 C C . PHE B 1 163 ? 8.047 -10.398 2.861 1 95.62 163 PHE B C 1
ATOM 2881 O O . PHE B 1 163 ? 7.309 -11.234 3.381 1 95.62 163 PHE B O 1
ATOM 2888 N N . PHE B 1 164 ? 8.984 -10.773 2.096 1 96.25 164 PHE B N 1
ATOM 2889 C CA . PHE B 1 164 ? 9.242 -12.18 1.784 1 96.25 164 PHE B CA 1
ATOM 2890 C C . PHE B 1 164 ? 10.609 -12.609 2.301 1 96.25 164 PHE B C 1
ATOM 2892 O O . PHE B 1 164 ? 11.102 -13.68 1.946 1 96.25 164 PHE B O 1
ATOM 2899 N N . MET B 1 165 ? 11.203 -11.656 3.053 1 93.94 165 MET B N 1
ATOM 2900 C CA . MET B 1 165 ? 12.562 -11.883 3.537 1 93.94 165 MET B CA 1
ATOM 2901 C C . MET B 1 165 ? 12.57 -12.883 4.688 1 93.94 165 MET B C 1
ATOM 2903 O O . MET B 1 165 ? 13.555 -13.586 4.898 1 93.94 165 MET B O 1
ATOM 2907 N N . ASP B 1 166 ? 11.422 -12.867 5.375 1 89.25 166 ASP B N 1
ATOM 2908 C CA . ASP B 1 166 ? 11.273 -13.75 6.527 1 89.25 166 ASP B CA 1
ATOM 2909 C C . ASP B 1 166 ? 10.133 -14.75 6.312 1 89.25 166 ASP B C 1
ATOM 2911 O O . ASP B 1 166 ? 9 -14.352 6.031 1 89.25 166 ASP B O 1
ATOM 2915 N N . GLU B 1 167 ? 10.391 -15.891 6.543 1 81.88 167 GLU B N 1
ATOM 2916 C CA . GLU B 1 167 ? 9.398 -16.953 6.363 1 81.88 167 GLU B CA 1
ATOM 2917 C C . GLU B 1 167 ? 8.281 -16.844 7.395 1 81.88 167 GLU B C 1
ATOM 2919 O O . GLU B 1 167 ? 7.156 -17.281 7.148 1 81.88 167 GLU B O 1
ATOM 2924 N N . ASN B 1 168 ? 8.531 -16.125 8.469 1 81.06 168 ASN B N 1
ATOM 2925 C CA . ASN B 1 168 ? 7.559 -16 9.547 1 81.06 168 ASN B CA 1
ATOM 2926 C C . ASN B 1 168 ? 6.75 -14.711 9.422 1 81.06 168 ASN B C 1
ATOM 2928 O O . ASN B 1 168 ? 5.984 -14.367 10.32 1 81.06 168 ASN B O 1
ATOM 2932 N N . GLU B 1 169 ? 6.914 -14.117 8.344 1 79.94 169 GLU B N 1
ATOM 2933 C CA . GLU B 1 169 ? 6.148 -12.898 8.117 1 79.94 169 GLU B CA 1
ATOM 2934 C C . GLU B 1 169 ? 4.648 -13.172 8.148 1 79.94 169 GLU B C 1
ATOM 2936 O O . GLU B 1 169 ? 4.152 -14.047 7.434 1 79.94 169 GLU B O 1
ATOM 2941 N N . THR B 1 170 ? 4.039 -12.43 8.977 1 80.19 170 THR B N 1
ATOM 2942 C CA . THR B 1 170 ? 2.631 -12.727 9.227 1 80.19 170 THR B CA 1
ATOM 2943 C C . THR B 1 170 ? 1.734 -11.719 8.516 1 80.19 170 THR B C 1
ATOM 2945 O O . THR B 1 170 ? 0.522 -11.914 8.422 1 80.19 170 THR B O 1
ATOM 2948 N N . ASN B 1 171 ? 2.365 -10.688 8.016 1 87.12 171 ASN B N 1
ATOM 2949 C CA . ASN B 1 171 ? 1.532 -9.68 7.367 1 87.12 171 ASN B CA 1
ATOM 2950 C C . ASN B 1 171 ? 1.12 -10.117 5.965 1 87.12 171 ASN B C 1
ATOM 2952 O O . ASN B 1 171 ? 1.712 -9.68 4.977 1 87.12 171 ASN B O 1
ATOM 2956 N N . ILE B 1 172 ? 0.12 -10.828 5.848 1 90.5 172 ILE B N 1
ATOM 2957 C CA . ILE B 1 172 ? -0.386 -11.414 4.613 1 90.5 172 ILE B CA 1
ATOM 2958 C C . ILE B 1 172 ? -0.893 -10.312 3.688 1 90.5 172 ILE B C 1
ATOM 2960 O O . ILE B 1 172 ? -0.733 -10.391 2.467 1 90.5 172 ILE B O 1
ATOM 2964 N N . GLU B 1 173 ? -1.425 -9.281 4.309 1 93.94 173 GLU B N 1
ATOM 2965 C CA . GLU B 1 173 ? -1.968 -8.18 3.521 1 93.94 173 GLU B CA 1
ATOM 2966 C C . GLU B 1 173 ? -0.868 -7.461 2.744 1 93.94 173 GLU B C 1
ATOM 2968 O O . GLU B 1 173 ? -1.026 -7.172 1.558 1 93.94 173 GLU B O 1
ATOM 2973 N N . ASN B 1 174 ? 0.266 -7.227 3.381 1 94.56 174 ASN B N 1
ATOM 2974 C CA . ASN B 1 174 ? 1.391 -6.57 2.723 1 94.56 174 ASN B CA 1
ATOM 2975 C C . ASN B 1 174 ? 1.99 -7.449 1.627 1 94.56 174 ASN B C 1
ATOM 2977 O O . ASN B 1 174 ? 2.41 -6.945 0.583 1 94.56 174 ASN B O 1
ATOM 2981 N N . LYS B 1 175 ? 1.974 -8.734 1.854 1 95.25 175 LYS B N 1
ATOM 2982 C CA . LYS B 1 175 ? 2.459 -9.664 0.842 1 95.25 175 LYS B CA 1
ATOM 2983 C C . LYS B 1 175 ? 1.582 -9.625 -0.406 1 95.25 175 LYS B C 1
ATOM 2985 O O . LYS B 1 175 ? 2.09 -9.602 -1.528 1 95.25 175 LYS B O 1
ATOM 2990 N N . LYS B 1 176 ? 0.363 -9.57 -0.127 1 95.44 176 LYS B N 1
ATOM 2991 C CA . LYS B 1 176 ? -0.59 -9.516 -1.232 1 95.44 176 LYS B CA 1
ATOM 2992 C C . LYS B 1 176 ? -0.429 -8.234 -2.037 1 95.44 176 LYS B C 1
ATOM 2994 O O . LYS B 1 176 ? -0.428 -8.258 -3.27 1 95.44 176 LYS B O 1
ATOM 2999 N N . LYS B 1 177 ? -0.307 -7.164 -1.369 1 96.19 177 LYS B N 1
ATOM 3000 C CA . LYS B 1 177 ? -0.121 -5.875 -2.023 1 96.19 177 LYS B CA 1
ATOM 3001 C C . LYS B 1 177 ? 1.152 -5.863 -2.865 1 96.19 177 LYS B C 1
ATOM 3003 O O . LYS B 1 177 ? 1.172 -5.305 -3.965 1 96.19 177 LYS B O 1
ATOM 3008 N N . MET B 1 178 ? 2.133 -6.453 -2.297 1 97 178 MET B N 1
ATOM 3009 C CA . MET B 1 178 ? 3.418 -6.504 -2.986 1 97 178 MET B CA 1
ATOM 3010 C C . MET B 1 178 ? 3.314 -7.32 -4.27 1 97 178 MET B C 1
ATOM 3012 O O . MET B 1 178 ? 3.793 -6.895 -5.324 1 97 178 MET B O 1
ATOM 3016 N N . VAL B 1 179 ? 2.738 -8.477 -4.191 1 96.06 179 VAL B N 1
ATOM 3017 C CA . VAL B 1 179 ? 2.562 -9.344 -5.355 1 96.06 179 VAL B CA 1
ATOM 3018 C C . VAL B 1 179 ? 1.746 -8.617 -6.422 1 96.06 179 VAL B C 1
ATOM 3020 O O . VAL B 1 179 ? 2.07 -8.672 -7.609 1 96.06 179 VAL B O 1
ATOM 3023 N N . GLN B 1 180 ? 0.691 -7.926 -5.957 1 96.56 180 GLN B N 1
ATOM 3024 C CA . GLN B 1 180 ? -0.139 -7.168 -6.891 1 96.56 180 GLN B CA 1
ATOM 3025 C C . GLN B 1 180 ? 0.667 -6.07 -7.578 1 96.56 180 GLN B C 1
ATOM 3027 O O . GLN B 1 180 ? 0.512 -5.836 -8.773 1 96.56 180 GLN B O 1
ATOM 3032 N N . LEU B 1 181 ? 1.46 -5.426 -6.844 1 97.44 181 LEU B N 1
ATOM 3033 C CA . LEU B 1 181 ? 2.326 -4.395 -7.406 1 97.44 181 LEU B CA 1
ATOM 3034 C C . LEU B 1 181 ? 3.223 -4.973 -8.5 1 97.44 181 LEU B C 1
ATOM 3036 O O . LEU B 1 181 ? 3.33 -4.402 -9.586 1 97.44 181 LEU B O 1
ATOM 3040 N N . LEU B 1 182 ? 3.914 -6.059 -8.195 1 96.75 182 LEU B N 1
ATOM 3041 C CA . LEU B 1 182 ? 4.836 -6.695 -9.133 1 96.75 182 LEU B CA 1
ATOM 3042 C C . LEU B 1 182 ? 4.117 -7.109 -10.414 1 96.75 182 LEU B C 1
ATOM 3044 O O . LEU B 1 182 ? 4.656 -6.949 -11.508 1 96.75 182 LEU B O 1
ATOM 3048 N N . LYS B 1 183 ? 2.924 -7.625 -10.219 1 95.56 183 LYS B N 1
ATOM 3049 C CA . LYS B 1 183 ? 2.121 -8 -11.383 1 95.56 183 LYS B CA 1
ATOM 3050 C C . LYS B 1 183 ? 1.764 -6.781 -12.227 1 95.56 183 LYS B C 1
ATOM 3052 O O . LYS B 1 183 ? 1.864 -6.816 -13.453 1 95.56 183 LYS B O 1
ATOM 3057 N N . ASP B 1 184 ? 1.392 -5.727 -11.586 1 94.94 184 ASP B N 1
ATOM 3058 C CA . ASP B 1 184 ? 0.992 -4.504 -12.281 1 94.94 184 ASP B CA 1
ATOM 3059 C C . ASP B 1 184 ? 2.166 -3.895 -13.039 1 94.94 184 ASP B C 1
ATOM 3061 O O . ASP B 1 184 ? 1.982 -3.303 -14.109 1 94.94 184 ASP B O 1
ATOM 3065 N N . LEU B 1 185 ? 3.324 -4.043 -12.531 1 93.56 185 LEU B N 1
ATOM 3066 C CA . LEU B 1 185 ? 4.516 -3.449 -13.133 1 93.56 185 LEU B CA 1
ATOM 3067 C C . LEU B 1 185 ? 4.805 -4.07 -14.492 1 93.56 185 LEU B C 1
ATOM 3069 O O . LEU B 1 185 ? 5.395 -3.422 -15.367 1 93.56 185 LEU B O 1
ATOM 3073 N N . VAL B 1 186 ? 4.395 -5.305 -14.688 1 91.56 186 VAL B N 1
ATOM 3074 C CA . VAL B 1 186 ? 4.828 -6.008 -15.891 1 91.56 186 VAL B CA 1
ATOM 3075 C C . VAL B 1 186 ? 3.617 -6.312 -16.766 1 91.56 186 VAL B C 1
ATOM 3077 O O . VAL B 1 186 ? 3.729 -7.043 -17.766 1 91.56 186 VAL B O 1
ATOM 3080 N N . SER B 1 187 ? 2.459 -5.801 -16.328 1 87.81 187 SER B N 1
ATOM 3081 C CA . SER B 1 187 ? 1.237 -6.047 -17.094 1 87.81 187 SER B CA 1
ATOM 3082 C C . SER B 1 187 ? 0.98 -4.934 -18.109 1 87.81 187 SER B C 1
ATOM 3084 O O . SER B 1 187 ? 1.504 -3.824 -17.953 1 87.81 187 SER B O 1
ATOM 3086 N N . GLU B 1 188 ? 0.232 -5.234 -19.188 1 78.88 188 GLU B N 1
ATOM 3087 C CA . GLU B 1 188 ? -0.132 -4.234 -20.188 1 78.88 188 GLU B CA 1
ATOM 3088 C C . GLU B 1 188 ? -1.374 -3.455 -19.766 1 78.88 188 GLU B C 1
ATOM 3090 O O . GLU B 1 188 ? -2.23 -3.982 -19.047 1 78.88 188 GLU B O 1
#

Secondary structure (DSSP, 8-state):
-HHHHHHHHHHHHHHHTTHHHHTT----------TTS----TTGGGT----S-GGG--SHHHHHHHHHHHHHH-HHHHHHHHHHHHHHHHHHHHHHHHHHHHHHHHHHHHHHHHHHHHHHS--------HHHHHHHHHHHHHHHHHHHHHHHHHHHHHHT-TT-S-TT---HHHHHHHHHHHHHHT--/-HHHHHHHHHHHHHHHHHHHHHHH----------TTS----TTGGGT----S-GGG--SHHHHHHHHHHHHHH-HHHHHHHHHHHHHHHHHHHHHHHHHHHHHHHHHHHHHHHHHHHHHHS--------HHHHHHHHHHHHHHHHHHHHHHHHHHHHHHT-TT-S-TT---HHHHHHHHHHHHHHT--

Nearest PDB structures (foldseek):
  6qj1-assembly1_A  TM=2.508E-01  e=8.214E+00  Thermochaetoides thermophila
  5itd-assembly1_B  TM=2.014E-01  e=5.526E+00  Homo sapiens
  4zop-assembly1_B  TM=2.091E-01  e=7.325E+00  Homo sapiens

Organism: Pneumocystis jirovecii (NCBI:txid42068)

Solvent-accessible surface area (backbone atoms only — not comparable to full-atom values): 21366 Å² total; per-residue (Å²): 109,64,66,60,50,52,53,44,52,67,48,44,71,64,47,62,74,61,53,69,70,67,65,70,72,72,62,85,72,68,78,62,54,46,72,68,37,52,85,67,56,66,46,49,80,74,70,41,79,69,62,88,52,40,74,74,44,85,48,64,27,46,36,50,48,32,52,59,52,42,38,57,44,33,52,63,56,56,52,52,52,43,51,51,51,50,52,52,51,52,51,54,48,49,55,50,50,53,51,49,50,52,52,51,53,52,53,50,49,50,52,53,32,49,45,48,14,66,74,76,70,54,69,64,75,70,83,73,50,64,65,62,57,50,50,56,49,50,56,54,49,51,55,50,50,53,54,50,51,57,53,47,44,54,51,34,31,73,72,52,38,56,63,37,64,45,91,78,59,75,60,58,66,58,41,50,52,49,52,50,49,59,50,32,71,68,41,121,111,64,65,61,49,50,55,46,53,67,49,46,72,65,47,62,76,58,53,70,71,66,66,72,72,69,65,84,73,71,78,64,55,47,72,68,40,50,87,66,58,64,47,48,80,73,70,41,78,68,62,88,51,40,74,77,44,86,48,64,29,45,37,50,49,33,51,58,52,43,40,58,48,33,58,63,54,54,52,52,53,45,51,53,51,50,52,51,50,51,50,55,48,51,54,51,50,52,50,50,49,52,52,50,54,50,52,49,51,51,51,51,37,52,51,45,17,69,75,71,69,53,71,68,79,70,84,75,52,65,64,61,55,48,49,55,47,50,53,50,48,51,54,50,50,52,54,49,51,54,52,48,45,52,50,34,32,74,72,52,38,56,62,37,62,45,92,78,58,74,61,58,67,58,41,50,53,48,53,51,49,60,50,32,72,70,43,122

InterPro domains:
  IPR018858 Protein of unknown function DUF2458 [PF10454] (53-167)

Foldseek 3Di:
DVVVVVVVVVVVVVPVVPPPVPPPPPDPPDQPQVVVLPLDLPCVVVVDDADPALAPDDDLVSLVSVVVSCCSRGVVLLVVLLVLVVVVVVLVVVLVVVLVVLVVVVVVVQVVLVVCCVVVVDRPDPPDDSVVVNVVSVVVSVVVVVVSVVVVLVVCCVSRRHQSVDPPRDCVVSVVVSNVVSCVVNDD/DVVVVVVVVVVVVVPVVVVVVPPPPPPPPPQPQVVVLPLPLVCVVVVDDADPALAPDDDLVSLVSVVVSCCSRGVVLLVVLLVLVVVVNVLVVVLVVVLVVLVVVVVVVQVVQVVCCVVVVDRDPPPDDSVVVSVVSVVVVVVVVVVSVVVVLVVCCVSRRHQSVDPPRDPVVSVVVSNVVSCVVNDD

pLDDT: mean 78.74, std 22.93, range [25.86, 98.06]